Protein AF-A0A382CW50-F1 (afdb_monomer_lite)

Foldseek 3Di:
DDDDFDPPQKDKDKDKDKDKDKDWLVVLVVVWDKDKAFADDPVPDDPVPFDKDAGADADPVCVVVVHDQQVGHPVGIGGRHVVNVVCCVQAPVQLQDDDPPDDDGRLVSHLWQPSADAAPVRDGLDDADRMKMKTAADCVFQVQWWQAFWKWKWFQQDPPDIWIWTGPSGFFIWTPVQVVLQVNSDCDDPDPPDRRIHGQWTDNTRRRMTMGHPPDPVRPCRQPDHDPRMMMIMTMHMDMDIDIGGDDDDDPPRPPAALQLLFAPPSHSDDDDDPDPVVVVDDDDDDPPPDDPPVPPDDDDDPDPDDDDDTHPDTDPVCPDPPHDDDDAKDFDADPVRHTPDMDGDPPD

Secondary structure (DSSP, 8-state):
------TT-EEEEEEEEEEEEEEEGGGGGGS-EEEEEE----TT--TTTS-EEEES-B-HHHHHTT--GGGSBSSEEEEHHHHHHHHIIIIIHHHHSBPTTSSSB-GGG---SSSS-B-TTS-BS----SEEEEEE--HHHHBT-BPTT--EEEEEEETTEEEEEEE-SSSEEEEGGGHHHHHTT-S--SSTT-------EEEETTTTEEEEE-SSTTTTTTTT--GGG-EEEEEEEEEEEEEEEE---PPTTS------GGGSTT-----PPPS--GGGSS-S------SSSSTT---------SS--PPPS---HHHHSTT------EEEEE-TT--EEEEEE-S--

Structure (mmCIF, N/CA/C/O backbone):
data_AF-A0A382CW50-F1
#
_entry.id   AF-A0A382CW50-F1
#
loop_
_atom_site.group_PDB
_atom_site.id
_atom_site.type_symbol
_atom_site.label_atom_id
_atom_site.label_alt_id
_atom_site.label_comp_id
_atom_site.label_asym_id
_atom_site.label_entity_id
_atom_site.label_seq_id
_atom_site.pdbx_PDB_ins_code
_atom_site.Cartn_x
_atom_site.Cartn_y
_atom_site.Cartn_z
_atom_site.occupancy
_atom_site.B_iso_or_equiv
_atom_site.auth_seq_id
_atom_site.auth_comp_id
_atom_site.auth_asym_id
_atom_site.auth_atom_id
_atom_site.pdbx_PDB_model_num
ATOM 1 N N . MET A 1 1 ? -19.022 5.365 42.918 1.00 66.31 1 MET A N 1
ATOM 2 C CA . MET A 1 1 ? -18.630 3.982 43.322 1.00 66.31 1 MET A CA 1
ATOM 3 C C . MET A 1 1 ? -17.913 3.276 42.162 1.00 66.31 1 MET A C 1
ATOM 5 O O . MET A 1 1 ? -18.233 3.598 41.025 1.00 66.31 1 MET A O 1
ATOM 9 N N . PHE A 1 2 ? -16.968 2.357 42.409 1.00 72.81 2 PHE A N 1
ATOM 10 C CA . PHE A 1 2 ? -16.240 1.616 41.356 1.00 72.81 2 PHE A CA 1
ATOM 11 C C . PHE A 1 2 ? -16.599 0.124 41.373 1.00 72.81 2 PHE A C 1
ATOM 13 O O . PHE A 1 2 ? -16.907 -0.419 42.433 1.00 72.81 2 PHE A O 1
ATOM 20 N N . LYS A 1 3 ? -16.546 -0.528 40.205 1.00 77.25 3 LYS A N 1
ATOM 21 C CA . LYS A 1 3 ? -16.668 -1.983 40.049 1.00 77.25 3 LYS A CA 1
ATOM 22 C C . LYS A 1 3 ? -15.411 -2.517 39.366 1.00 77.25 3 LYS A C 1
ATOM 24 O O . LYS A 1 3 ? -15.113 -2.027 38.275 1.00 77.25 3 LYS A O 1
ATOM 29 N N . PRO A 1 4 ? -14.703 -3.512 39.922 1.00 79.38 4 PRO A N 1
ATOM 30 C CA . PRO A 1 4 ? -13.726 -4.243 39.133 1.00 79.38 4 PRO A CA 1
ATOM 31 C C . PRO A 1 4 ? -14.444 -5.052 38.044 1.00 79.38 4 PRO A C 1
ATOM 33 O O . PRO A 1 4 ? -15.499 -5.649 38.272 1.00 79.38 4 PRO A O 1
ATOM 36 N N . ILE A 1 5 ? -13.871 -5.074 36.844 1.00 80.12 5 ILE A N 1
ATOM 37 C CA . ILE A 1 5 ? -14.346 -5.943 35.767 1.00 80.12 5 ILE A CA 1
ATOM 38 C C . ILE A 1 5 ? -13.770 -7.333 36.036 1.00 80.12 5 ILE A C 1
ATOM 40 O O . ILE A 1 5 ? -12.554 -7.518 36.021 1.00 80.12 5 ILE A O 1
ATOM 44 N N . GLY A 1 6 ? -14.641 -8.302 36.324 1.00 75.94 6 GLY A N 1
ATOM 45 C CA . GLY A 1 6 ? -14.214 -9.673 36.614 1.00 75.94 6 GLY A CA 1
ATOM 46 C C . GLY A 1 6 ? -13.466 -10.318 35.441 1.00 75.94 6 GLY A C 1
ATOM 47 O O . GLY A 1 6 ? -13.696 -9.981 34.277 1.00 75.94 6 GLY A O 1
ATOM 48 N N . SER A 1 7 ? -12.587 -11.277 35.745 1.00 72.56 7 SER A N 1
ATOM 49 C CA . SER A 1 7 ? -11.860 -12.042 34.724 1.00 72.56 7 SER A CA 1
ATOM 50 C C . SER A 1 7 ? -12.835 -12.705 33.742 1.00 72.56 7 SER A C 1
ATOM 52 O O . SER A 1 7 ? -13.797 -13.348 34.159 1.00 72.56 7 SER A O 1
ATOM 54 N N . GLY A 1 8 ? -12.608 -12.522 32.439 1.00 77.25 8 GLY A N 1
ATOM 55 C CA . GLY A 1 8 ? -13.477 -13.045 31.377 1.00 77.25 8 GLY A CA 1
ATOM 56 C C . GLY A 1 8 ? -14.655 -12.146 30.981 1.00 77.25 8 GLY A C 1
ATOM 57 O O . GLY A 1 8 ? -15.347 -12.471 30.025 1.00 77.25 8 GLY A O 1
ATOM 58 N N . ASN A 1 9 ? -14.858 -11.005 31.647 1.00 82.50 9 ASN A N 1
ATOM 59 C CA . ASN A 1 9 ? -15.893 -10.027 31.282 1.00 82.50 9 ASN A CA 1
ATOM 60 C C . ASN A 1 9 ? -15.374 -8.886 30.391 1.00 82.50 9 ASN A C 1
ATOM 62 O O . ASN A 1 9 ? -16.056 -7.880 30.204 1.00 82.50 9 ASN A O 1
ATOM 66 N N . ALA A 1 10 ? -14.156 -9.018 29.876 1.00 83.19 10 ALA A N 1
ATOM 67 C CA . ALA A 1 10 ? -13.587 -8.120 28.887 1.00 83.19 10 ALA A CA 1
ATOM 68 C C . ALA A 1 10 ? -13.256 -8.935 27.638 1.00 83.19 10 ALA A C 1
ATOM 70 O O . ALA A 1 10 ? -12.457 -9.873 27.704 1.00 83.19 10 ALA A O 1
ATOM 71 N N . THR A 1 11 ? -13.849 -8.560 26.511 1.00 86.56 11 THR A N 1
ATOM 72 C CA . THR A 1 11 ? -13.602 -9.194 25.218 1.00 86.56 11 THR A CA 1
ATOM 73 C C . THR A 1 11 ? -13.006 -8.162 24.277 1.00 86.56 11 THR A C 1
ATOM 75 O O . THR A 1 11 ? -13.515 -7.050 24.146 1.00 86.56 11 THR A O 1
ATOM 78 N N . ILE A 1 12 ? -11.906 -8.529 23.619 1.00 88.44 12 ILE A N 1
ATOM 79 C CA . ILE A 1 12 ? -11.291 -7.713 22.573 1.00 88.44 12 ILE A CA 1
ATOM 80 C C . ILE A 1 12 ? -11.441 -8.472 21.264 1.00 88.44 12 ILE A C 1
ATOM 82 O O . ILE A 1 12 ? -10.752 -9.469 21.042 1.00 88.44 12 ILE A O 1
ATOM 86 N N . THR A 1 13 ? -12.320 -7.985 20.396 1.00 91.12 13 THR A N 1
ATOM 87 C CA . THR A 1 13 ? -12.600 -8.621 19.108 1.00 91.12 13 THR A CA 1
ATOM 88 C C . THR A 1 13 ? -12.004 -7.772 17.987 1.00 91.12 13 THR A C 1
ATOM 90 O O . THR A 1 13 ? -12.491 -6.670 17.719 1.00 91.12 13 THR A O 1
ATOM 93 N N . PRO A 1 14 ? -10.923 -8.225 17.325 1.00 93.38 14 PRO A N 1
ATOM 94 C CA . PRO A 1 14 ? -10.427 -7.557 16.135 1.00 93.38 14 PRO A CA 1
ATOM 95 C C . PRO A 1 14 ? -11.297 -7.915 14.926 1.00 93.38 14 PRO A C 1
ATOM 97 O O . PRO A 1 14 ? -11.604 -9.083 14.696 1.00 93.38 14 PRO A O 1
ATOM 100 N N . PHE A 1 15 ? -11.621 -6.923 14.103 1.00 92.94 15 PHE A N 1
ATOM 101 C CA . PHE A 1 15 ? -12.208 -7.140 12.785 1.00 92.94 15 PHE A CA 1
ATOM 102 C C . PHE A 1 15 ? -11.502 -6.275 11.740 1.00 92.94 15 PHE A C 1
ATOM 104 O O . PHE A 1 15 ? -11.101 -5.137 12.003 1.00 92.94 15 PHE A O 1
ATOM 111 N N . LYS A 1 16 ? -11.308 -6.833 10.542 1.00 92.88 16 LYS A N 1
ATOM 112 C CA . LYS A 1 16 ? -10.743 -6.095 9.409 1.00 92.88 16 LYS A CA 1
ATOM 113 C C . LYS A 1 16 ? -11.863 -5.348 8.692 1.00 92.88 16 LYS A C 1
ATOM 115 O O . LYS A 1 16 ? -12.874 -5.944 8.329 1.00 92.88 16 LYS A O 1
ATOM 120 N N . VAL A 1 17 ? -11.656 -4.057 8.467 1.00 94.38 17 VAL A N 1
ATOM 121 C CA . VAL A 1 17 ? -12.483 -3.243 7.575 1.00 94.38 17 VAL A CA 1
ATOM 122 C C . VAL A 1 17 ? -11.738 -2.966 6.281 1.00 94.38 17 VAL A C 1
ATOM 124 O O . VAL A 1 17 ? -10.505 -2.899 6.253 1.00 94.38 17 VAL A O 1
ATOM 127 N N . PHE A 1 18 ? -12.512 -2.780 5.218 1.00 95.38 18 PHE A N 1
ATOM 128 C CA . PHE A 1 18 ? -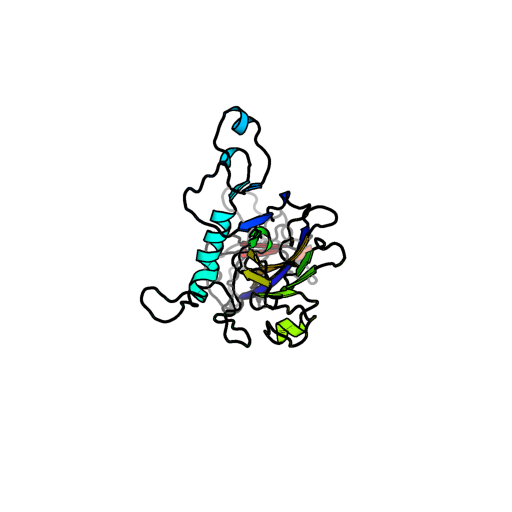12.006 -2.512 3.882 1.00 95.38 18 PHE A CA 1
ATOM 129 C C . PHE A 1 18 ? -12.569 -1.190 3.390 1.00 95.38 18 PHE A C 1
ATOM 131 O O . PHE A 1 18 ? -13.769 -0.940 3.515 1.00 95.38 18 PHE A O 1
ATOM 138 N N . LYS A 1 19 ? -11.703 -0.345 2.837 1.00 95.06 19 LYS A N 1
ATOM 139 C CA . LYS A 1 19 ? -12.119 0.898 2.191 1.00 95.06 19 LYS A CA 1
ATOM 140 C C . LYS A 1 19 ? -11.631 0.904 0.757 1.00 95.06 19 LYS A C 1
ATOM 142 O O . LYS A 1 19 ? -10.438 0.739 0.522 1.00 95.06 19 LYS A O 1
ATOM 147 N N . GLN A 1 20 ? -12.563 1.102 -0.161 1.00 95.88 20 GLN A N 1
ATOM 148 C CA . GLN A 1 20 ? -12.283 1.229 -1.580 1.00 95.88 20 GLN A CA 1
ATOM 149 C C . GLN A 1 20 ? -11.772 2.629 -1.906 1.00 95.88 20 GLN A C 1
ATOM 151 O O . GLN A 1 20 ? -12.262 3.623 -1.358 1.00 95.88 20 GLN A O 1
ATOM 156 N N . TYR A 1 21 ? -10.775 2.674 -2.778 1.00 94.31 21 TYR A N 1
ATOM 157 C CA . TYR A 1 21 ? -10.218 3.881 -3.356 1.00 94.31 21 TYR A CA 1
ATOM 158 C C . TYR A 1 21 ? -10.156 3.730 -4.866 1.00 94.31 21 TYR A C 1
ATOM 160 O O . TYR A 1 21 ? -9.922 2.635 -5.374 1.00 94.31 21 TYR A O 1
ATOM 168 N N . GLU A 1 22 ? -10.330 4.856 -5.536 1.00 93.38 22 GLU A N 1
ATOM 169 C CA . GLU A 1 22 ? -10.282 5.001 -6.981 1.00 93.38 22 GLU A CA 1
ATOM 170 C C . GLU A 1 22 ? -9.382 6.203 -7.277 1.00 93.38 22 GLU A C 1
ATOM 172 O O . GLU A 1 22 ? -9.467 7.225 -6.584 1.00 93.38 22 GLU A O 1
ATOM 177 N N . PHE A 1 23 ? -8.470 6.050 -8.233 1.00 90.94 23 PHE A N 1
ATOM 178 C CA . PHE A 1 23 ? -7.553 7.100 -8.666 1.00 90.94 23 PHE A CA 1
ATOM 179 C C . PHE A 1 23 ? -7.469 7.135 -10.178 1.00 90.94 23 PHE A C 1
ATOM 181 O O . PHE A 1 23 ? -7.305 6.098 -10.813 1.00 90.94 23 PHE A O 1
ATOM 188 N N . THR A 1 24 ? -7.473 8.340 -10.724 1.00 88.75 24 THR A N 1
ATOM 189 C CA . THR A 1 24 ? -7.283 8.590 -12.151 1.00 88.75 24 THR A CA 1
ATOM 190 C C . THR A 1 24 ? -5.958 9.303 -12.415 1.00 88.75 24 THR A C 1
ATOM 192 O O . THR A 1 24 ? -5.261 9.741 -11.491 1.00 88.75 24 THR A O 1
ATOM 195 N N . ASP A 1 25 ? -5.598 9.472 -13.685 1.00 78.56 25 ASP A N 1
ATOM 196 C CA . ASP A 1 25 ? -4.451 10.285 -14.098 1.00 78.56 25 ASP A CA 1
ATOM 197 C C . ASP A 1 25 ? -4.553 11.753 -13.634 1.00 78.56 25 ASP A C 1
ATOM 199 O O . ASP A 1 25 ? -3.531 12.386 -13.354 1.00 78.56 25 ASP A O 1
ATOM 203 N N . ALA A 1 26 ? -5.774 12.267 -13.445 1.00 75.56 26 ALA A N 1
ATOM 204 C CA . ALA A 1 26 ? -6.027 13.614 -12.937 1.00 75.56 26 ALA A CA 1
ATOM 205 C C . ALA A 1 26 ? -5.699 13.786 -11.438 1.00 75.56 26 ALA A C 1
ATOM 207 O O . ALA A 1 26 ? -5.513 14.910 -10.963 1.00 75.56 26 ALA A O 1
ATOM 208 N N . ASP A 1 27 ? -5.573 12.693 -10.678 1.00 72.00 27 ASP A N 1
ATOM 209 C CA . ASP A 1 27 ? -5.393 12.712 -9.222 1.00 72.00 27 ASP A CA 1
ATOM 210 C C . ASP A 1 27 ? -3.926 12.838 -8.779 1.00 72.00 27 ASP A C 1
ATOM 212 O O . ASP A 1 27 ? -3.556 12.446 -7.667 1.00 72.00 27 ASP A O 1
ATOM 216 N N . SER A 1 28 ? -3.062 13.443 -9.599 1.00 62.31 28 SER A N 1
ATOM 217 C CA . SER A 1 28 ? -1.619 13.563 -9.334 1.00 62.31 28 SER A CA 1
ATOM 218 C C . SER A 1 28 ? -1.273 14.274 -8.008 1.00 62.31 28 SER A C 1
ATOM 220 O O . SER A 1 28 ? -0.174 14.109 -7.475 1.00 62.31 28 SER A O 1
ATOM 222 N N . GLY A 1 29 ? -2.202 15.058 -7.441 1.00 65.62 29 GLY A N 1
ATOM 223 C CA . GLY A 1 29 ? -2.082 15.695 -6.118 1.00 65.62 29 GLY A CA 1
ATOM 224 C C . GLY A 1 29 ? -2.326 14.758 -4.923 1.00 65.62 29 GLY A C 1
ATOM 225 O O . GLY A 1 29 ? -1.963 15.083 -3.791 1.00 65.62 29 GLY A O 1
ATOM 226 N N . SER A 1 30 ? -2.893 13.573 -5.154 1.00 74.69 30 SER A N 1
ATOM 227 C CA . SER A 1 30 ? -3.213 12.587 -4.116 1.00 74.69 30 SER A CA 1
ATOM 228 C C . SER A 1 30 ? -1.977 11.878 -3.558 1.00 74.69 30 SER A C 1
ATOM 230 O O . SER A 1 30 ? -2.046 11.261 -2.489 1.00 74.69 30 SER A O 1
ATOM 232 N N . GLY A 1 31 ? -0.827 12.000 -4.229 1.00 80.19 31 GLY A N 1
ATOM 233 C CA . GLY A 1 31 ? 0.419 11.305 -3.893 1.00 80.19 31 GLY A CA 1
ATOM 234 C C . GLY A 1 31 ? 0.505 9.887 -4.468 1.00 80.19 31 GLY A C 1
ATOM 235 O O . GLY A 1 31 ? 1.516 9.217 -4.261 1.00 80.19 31 GLY A O 1
ATOM 236 N N . VAL A 1 32 ? -0.531 9.447 -5.188 1.00 87.31 32 VAL A N 1
ATOM 237 C CA . VAL A 1 32 ? -0.454 8.313 -6.111 1.00 87.31 32 VAL A CA 1
ATOM 238 C C . VAL A 1 32 ? 0.180 8.835 -7.391 1.00 87.31 32 VAL A C 1
ATOM 240 O O . VAL A 1 32 ? -0.279 9.823 -7.959 1.00 87.31 32 VAL A O 1
ATOM 243 N N . PHE A 1 33 ? 1.288 8.233 -7.799 1.00 86.38 33 PHE A N 1
ATOM 244 C CA . PHE A 1 33 ? 1.980 8.623 -9.018 1.00 86.38 33 PHE A CA 1
ATOM 245 C C . PHE A 1 33 ? 2.693 7.432 -9.627 1.00 86.38 33 PHE A C 1
ATOM 247 O O . PHE A 1 33 ? 2.998 6.441 -8.960 1.00 86.38 33 PHE A O 1
ATOM 254 N N . ILE A 1 34 ? 2.997 7.583 -10.910 1.00 89.12 34 ILE A N 1
ATOM 255 C CA . ILE A 1 34 ? 3.610 6.540 -11.715 1.00 89.12 34 ILE A CA 1
ATOM 256 C C . ILE A 1 34 ? 5.038 6.932 -12.030 1.00 89.12 34 ILE A C 1
ATOM 258 O O . ILE A 1 34 ? 5.281 8.000 -12.603 1.00 89.12 34 ILE A O 1
ATOM 262 N N . LEU A 1 35 ? 5.963 6.047 -11.681 1.00 90.88 35 LEU A N 1
ATOM 263 C CA . LEU A 1 35 ? 7.360 6.124 -12.065 1.00 90.88 35 LEU A CA 1
ATOM 264 C C . LEU A 1 35 ? 7.649 5.189 -13.229 1.00 90.88 35 LEU A C 1
ATOM 266 O O . LEU A 1 35 ? 7.131 4.079 -13.329 1.00 90.88 35 LEU A O 1
ATOM 270 N N . GLU A 1 36 ? 8.533 5.651 -14.094 1.00 91.38 36 GLU A N 1
ATOM 271 C CA . GLU A 1 36 ? 8.989 4.907 -15.250 1.00 91.38 36 GLU A CA 1
ATOM 272 C C . GLU A 1 36 ? 10.359 4.306 -14.965 1.00 91.38 36 GLU A C 1
ATOM 274 O O . GLU A 1 36 ? 11.239 4.984 -14.441 1.00 91.38 36 GLU A O 1
ATOM 279 N N . GLY A 1 37 ? 10.547 3.038 -15.320 1.00 91.56 37 GLY A N 1
ATOM 280 C CA . GLY A 1 37 ? 11.838 2.369 -15.286 1.00 91.56 37 GLY A CA 1
ATOM 281 C C . GLY A 1 37 ? 12.207 1.857 -16.670 1.00 91.56 37 GLY A C 1
ATOM 282 O O . GLY A 1 37 ? 11.376 1.272 -17.361 1.00 91.56 37 GLY A O 1
ATOM 283 N N . THR A 1 38 ? 13.457 2.051 -17.079 1.00 91.19 38 THR A N 1
ATOM 284 C CA . THR A 1 38 ? 13.986 1.494 -18.331 1.00 91.19 38 THR A CA 1
ATOM 285 C C . THR A 1 38 ? 15.354 0.885 -18.064 1.00 91.19 38 THR A C 1
ATOM 287 O O . THR A 1 38 ? 16.195 1.502 -17.405 1.00 91.19 38 THR A O 1
ATOM 290 N N . SER A 1 39 ? 15.562 -0.339 -18.545 1.00 90.94 39 SER A N 1
ATOM 291 C CA . SER A 1 39 ? 16.834 -1.042 -18.453 1.00 90.94 39 SER A CA 1
ATOM 292 C C . SER A 1 39 ? 17.884 -0.350 -19.326 1.00 90.94 39 SER A C 1
ATOM 294 O O . SER A 1 39 ? 17.582 0.275 -20.342 1.00 90.94 39 SER A O 1
ATOM 296 N N . GLY A 1 40 ? 19.146 -0.419 -18.913 1.00 87.62 40 GLY A N 1
ATOM 297 C CA . GLY A 1 40 ? 20.229 0.241 -19.628 1.00 87.62 40 GLY A CA 1
ATOM 298 C C . GLY A 1 40 ? 21.577 0.070 -18.942 1.00 87.62 40 GLY A C 1
ATOM 299 O O . GLY A 1 40 ? 21.683 -0.535 -17.874 1.00 87.62 40 GLY A O 1
ATOM 300 N N . SER A 1 41 ? 22.620 0.603 -19.576 1.00 85.44 41 SER A N 1
ATOM 301 C CA . SER A 1 41 ? 23.983 0.581 -19.041 1.00 85.44 41 SER A CA 1
ATOM 302 C C . SER A 1 41 ? 24.217 1.724 -18.053 1.00 85.44 41 SER A C 1
ATOM 304 O O . SER A 1 41 ? 23.772 2.848 -18.274 1.00 85.44 41 SER A O 1
ATOM 306 N N . TYR A 1 42 ? 24.987 1.449 -16.999 1.00 83.19 42 TYR A N 1
ATOM 307 C CA . TYR A 1 42 ? 25.488 2.465 -16.065 1.00 83.19 42 TYR A CA 1
ATOM 308 C C . TYR A 1 42 ? 26.724 3.210 -16.576 1.00 83.19 42 TYR A C 1
ATOM 310 O O . TYR A 1 42 ? 27.159 4.186 -15.963 1.00 83.19 42 TYR A O 1
ATOM 318 N N . PHE A 1 43 ? 27.337 2.728 -17.658 1.00 85.75 43 PHE A N 1
ATOM 319 C CA . PHE A 1 43 ? 28.572 3.300 -18.170 1.00 85.75 43 PHE A CA 1
ATOM 320 C C . PHE A 1 43 ? 28.346 4.751 -18.615 1.00 85.75 43 PHE A C 1
ATOM 322 O O . PHE A 1 43 ? 27.507 5.009 -19.475 1.00 85.75 43 PHE A O 1
ATOM 329 N N . ASN A 1 44 ? 29.097 5.688 -18.027 1.00 85.12 44 ASN A N 1
ATOM 330 C CA . ASN A 1 44 ? 28.955 7.134 -18.237 1.00 85.12 44 ASN A CA 1
ATOM 331 C C . ASN A 1 44 ? 27.535 7.676 -17.985 1.00 85.12 44 ASN A C 1
ATOM 333 O O . ASN A 1 44 ? 27.084 8.590 -18.677 1.00 85.12 44 ASN A O 1
ATOM 337 N N . TYR A 1 45 ? 26.824 7.130 -16.992 1.00 87.06 45 TYR A N 1
ATOM 338 C CA . TYR A 1 45 ? 25.517 7.653 -16.603 1.00 87.06 45 TYR A CA 1
ATOM 339 C C . TYR A 1 45 ? 25.600 9.139 -16.214 1.00 87.06 45 TYR A C 1
ATOM 341 O O . TYR A 1 45 ? 26.382 9.522 -15.344 1.00 87.06 45 TYR A O 1
ATOM 349 N N . SER A 1 46 ? 24.768 9.967 -16.850 1.00 86.06 46 SER A N 1
ATOM 350 C CA . SER A 1 46 ? 24.699 11.410 -16.619 1.00 86.06 46 SER A CA 1
ATOM 351 C C . SER A 1 46 ? 23.256 11.848 -16.405 1.00 86.06 46 SER A C 1
ATOM 353 O O . SER A 1 46 ? 22.389 11.616 -17.247 1.00 86.06 46 SER A O 1
ATOM 355 N N . THR A 1 47 ? 22.999 12.537 -15.296 1.00 85.81 47 THR A N 1
ATOM 356 C CA . THR A 1 47 ? 21.676 13.088 -14.959 1.00 85.81 47 THR A CA 1
ATOM 357 C C . THR A 1 47 ? 21.243 14.223 -15.890 1.00 85.81 47 THR A C 1
ATOM 359 O O . THR A 1 47 ? 20.057 14.532 -15.961 1.00 85.81 47 THR A O 1
ATOM 362 N N . ALA A 1 48 ? 22.172 14.821 -16.644 1.00 82.38 48 ALA A N 1
ATOM 363 C CA . ALA A 1 48 ? 21.871 15.900 -17.584 1.00 82.38 48 ALA A CA 1
ATOM 364 C C . ALA A 1 48 ? 21.132 15.422 -18.848 1.00 82.38 48 ALA A C 1
ATOM 366 O O . ALA A 1 48 ? 20.370 16.189 -19.430 1.00 82.38 48 ALA A O 1
ATOM 367 N N . SER A 1 49 ? 21.351 14.173 -19.275 1.00 84.25 49 SER A N 1
ATOM 368 C CA . SER A 1 49 ? 20.745 13.588 -20.483 1.00 84.25 49 SER A CA 1
ATOM 369 C C . SER A 1 49 ? 19.847 12.381 -20.201 1.00 84.25 49 SER A C 1
ATOM 371 O O . SER A 1 49 ? 19.194 11.876 -21.114 1.00 84.25 49 SER A O 1
ATOM 373 N N . ALA A 1 50 ? 19.807 11.902 -18.957 1.00 87.06 50 ALA A N 1
ATOM 374 C CA . ALA A 1 50 ? 18.998 10.755 -18.577 1.00 87.06 50 ALA A CA 1
ATOM 375 C C . ALA A 1 50 ? 17.493 11.064 -18.611 1.00 87.06 50 ALA A C 1
ATOM 377 O O . ALA A 1 50 ? 17.032 12.117 -18.158 1.00 87.06 50 ALA A O 1
ATOM 378 N N . GLN A 1 51 ? 16.714 10.090 -19.089 1.00 89.12 51 GLN A N 1
ATOM 379 C CA . GLN A 1 51 ? 15.257 10.130 -19.000 1.00 89.12 51 GLN A CA 1
ATOM 380 C C . GLN A 1 51 ? 14.827 10.193 -17.532 1.00 89.12 51 GLN A C 1
ATOM 382 O O . GLN A 1 51 ? 15.315 9.433 -16.689 1.00 89.12 51 GLN A O 1
ATOM 387 N N . SER A 1 52 ? 13.941 11.140 -17.233 1.00 89.31 52 SER A N 1
ATOM 388 C CA . SER A 1 52 ? 13.447 11.384 -15.884 1.00 89.31 52 SER A CA 1
ATOM 389 C C . SER A 1 52 ? 12.024 11.916 -15.889 1.00 89.31 52 SER A C 1
ATOM 391 O O . SER A 1 52 ? 11.592 12.547 -16.852 1.00 89.31 52 SER A O 1
ATOM 393 N N . LYS A 1 53 ? 11.334 11.697 -14.772 1.00 87.94 53 LYS A N 1
ATOM 394 C CA . LYS A 1 53 ? 10.029 12.269 -14.458 1.00 87.94 53 LYS A CA 1
ATOM 395 C C . LYS A 1 53 ? 10.153 13.122 -13.200 1.00 87.94 53 LYS A C 1
ATOM 397 O O . LYS A 1 53 ? 10.644 12.656 -12.172 1.00 87.94 53 LYS A O 1
ATOM 402 N N . SER A 1 54 ? 9.738 14.378 -13.296 1.00 88.00 54 SER A N 1
ATOM 403 C CA . SER A 1 54 ? 9.714 15.316 -12.173 1.00 88.00 54 SER A CA 1
ATOM 404 C C . SER A 1 54 ? 8.292 15.432 -11.634 1.00 88.00 54 SER A C 1
ATOM 406 O O . SER A 1 54 ? 7.351 15.516 -12.418 1.00 88.00 54 SER A O 1
ATOM 408 N N . LEU A 1 55 ? 8.134 15.405 -10.310 1.00 85.19 55 LEU A N 1
ATOM 409 C CA . LEU A 1 55 ? 6.831 15.323 -9.648 1.00 85.19 55 LEU A CA 1
ATOM 410 C C . LEU A 1 55 ? 6.649 16.422 -8.597 1.00 85.19 55 LEU A C 1
ATOM 412 O O . LEU A 1 55 ? 7.559 16.728 -7.825 1.00 85.19 55 LEU A O 1
ATOM 416 N N . GLY A 1 56 ? 5.430 16.956 -8.520 1.00 81.75 56 GLY A N 1
ATOM 417 C CA . GLY A 1 56 ? 5.018 17.971 -7.549 1.00 81.75 56 GLY A CA 1
ATOM 418 C C . GLY A 1 56 ? 5.107 19.406 -8.074 1.00 81.75 56 GLY A C 1
ATOM 419 O O . GLY A 1 56 ? 5.470 19.655 -9.221 1.00 81.75 56 GLY A O 1
ATOM 420 N N . THR A 1 57 ? 4.768 20.371 -7.217 1.00 85.31 57 THR A N 1
ATOM 421 C CA . THR A 1 57 ? 4.797 21.801 -7.552 1.00 85.31 57 THR A CA 1
ATOM 422 C C . THR A 1 57 ? 6.207 22.268 -7.889 1.00 85.31 57 THR A C 1
ATOM 424 O O . THR A 1 57 ? 7.152 21.988 -7.143 1.00 85.31 57 THR A O 1
ATOM 427 N N . PHE A 1 58 ? 6.322 22.998 -8.996 1.00 86.94 58 PHE A N 1
ATOM 428 C CA . PHE A 1 58 ? 7.567 23.589 -9.459 1.00 86.94 58 PHE A CA 1
ATOM 429 C C . PHE A 1 58 ? 7.952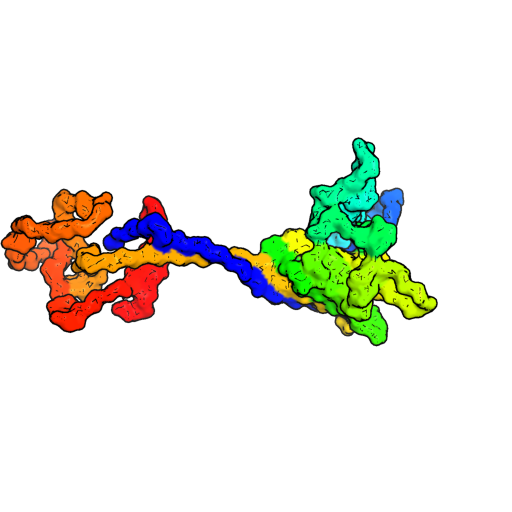 24.818 -8.619 1.00 86.94 58 PHE A C 1
ATOM 431 O O . PHE A 1 58 ? 7.134 25.704 -8.378 1.00 86.94 58 PHE A O 1
ATOM 438 N N . ASN A 1 59 ? 9.209 24.876 -8.183 1.00 87.19 59 ASN A N 1
ATOM 439 C CA . ASN A 1 59 ? 9.788 25.975 -7.422 1.00 87.19 59 ASN A CA 1
ATOM 440 C C . ASN A 1 59 ? 10.661 26.846 -8.336 1.00 87.19 59 ASN A C 1
ATOM 442 O O . ASN A 1 59 ? 11.838 26.559 -8.577 1.00 87.19 59 ASN A O 1
ATOM 446 N N . GLU A 1 60 ? 10.074 27.940 -8.822 1.00 88.25 60 GLU A N 1
ATOM 447 C CA . GLU A 1 60 ? 10.733 28.896 -9.718 1.00 88.25 60 GLU A CA 1
ATOM 448 C C . GLU A 1 60 ? 11.988 29.529 -9.098 1.00 88.25 60 GLU A C 1
ATOM 450 O O . GLU A 1 60 ? 12.976 29.768 -9.798 1.00 88.25 60 GLU A O 1
ATOM 455 N N . LEU A 1 61 ? 11.983 29.752 -7.778 1.00 88.56 61 LEU A N 1
ATOM 456 C CA . LEU A 1 61 ? 13.097 30.355 -7.050 1.00 88.56 61 LEU A CA 1
ATOM 457 C C . LEU A 1 61 ? 14.308 29.413 -6.988 1.00 88.56 61 LEU A C 1
ATOM 459 O O . LEU A 1 61 ? 15.438 29.844 -7.206 1.00 88.56 61 LEU A O 1
ATOM 463 N N . SER A 1 62 ? 14.092 28.118 -6.738 1.00 84.00 62 SER A N 1
ATOM 464 C CA . SER A 1 62 ? 15.183 27.131 -6.728 1.00 84.00 62 SER A CA 1
ATOM 465 C C . SER A 1 62 ? 15.902 27.068 -8.077 1.00 84.00 62 SER A C 1
ATOM 467 O O . SER A 1 62 ? 17.133 27.020 -8.124 1.00 84.00 62 SER A O 1
ATOM 469 N N . ARG A 1 63 ? 15.145 27.123 -9.182 1.00 83.38 63 ARG A N 1
ATOM 470 C CA . ARG A 1 63 ? 15.720 27.142 -10.533 1.00 83.38 63 ARG A CA 1
ATOM 471 C C . ARG A 1 63 ? 16.460 28.445 -10.820 1.00 83.38 63 ARG A C 1
ATOM 473 O O . ARG A 1 63 ? 17.554 28.394 -11.377 1.00 83.38 63 ARG A O 1
ATOM 480 N N . SER A 1 64 ? 15.894 29.596 -10.455 1.00 87.44 64 SER A N 1
ATOM 481 C CA . SER A 1 64 ? 16.525 30.897 -10.724 1.00 87.44 64 SER A CA 1
ATOM 482 C C . SER A 1 64 ? 17.830 31.089 -9.947 1.00 87.44 64 SER A C 1
ATOM 484 O O . SER A 1 64 ? 18.761 31.709 -10.455 1.00 87.44 64 SER A O 1
ATOM 486 N N . LEU A 1 65 ? 17.939 30.483 -8.762 1.00 89.31 65 LEU A N 1
ATOM 487 C CA . LEU A 1 65 ? 19.151 30.472 -7.941 1.00 89.31 65 LEU A CA 1
ATOM 488 C C . LEU A 1 65 ? 20.176 29.396 -8.348 1.00 89.31 65 LEU A C 1
ATOM 490 O O . LEU A 1 65 ? 21.184 29.237 -7.659 1.00 89.31 65 LEU A O 1
ATOM 494 N N . GLY A 1 66 ? 19.929 28.642 -9.426 1.00 84.88 66 GLY A N 1
ATOM 495 C CA . GLY A 1 66 ? 20.846 27.609 -9.918 1.00 84.88 66 GLY A CA 1
ATOM 496 C C . GLY A 1 66 ? 21.053 26.446 -8.944 1.00 84.88 66 GLY A C 1
ATOM 497 O O . GLY A 1 66 ? 22.119 25.835 -8.946 1.00 84.88 66 GLY A O 1
ATOM 498 N N . LYS A 1 67 ? 20.071 26.161 -8.079 1.00 84.81 67 LYS A N 1
ATOM 499 C CA . LYS A 1 67 ? 20.113 25.005 -7.172 1.00 84.81 67 LYS A CA 1
ATOM 500 C C . LYS A 1 67 ? 19.936 23.702 -7.950 1.00 84.81 67 LYS A C 1
ATOM 502 O O . LYS A 1 67 ? 19.429 23.714 -9.071 1.00 84.81 67 LYS A O 1
ATOM 507 N N . ASP A 1 68 ? 20.317 22.583 -7.343 1.00 81.69 68 ASP A N 1
ATOM 508 C CA . ASP A 1 68 ? 20.205 21.262 -7.964 1.00 81.69 68 ASP A CA 1
ATOM 509 C C . ASP A 1 68 ? 18.756 20.923 -8.343 1.00 81.69 68 ASP A C 1
ATOM 511 O O . ASP A 1 68 ? 17.810 21.322 -7.654 1.00 81.69 68 ASP A O 1
ATOM 515 N N . LYS A 1 69 ? 18.582 20.151 -9.426 1.00 77.31 69 LYS A N 1
ATOM 516 C CA . LYS A 1 69 ? 17.270 19.781 -9.998 1.00 77.31 69 LYS A CA 1
ATOM 517 C C . LYS A 1 69 ? 16.342 19.096 -8.985 1.00 77.31 69 LYS A C 1
ATOM 519 O O . LYS A 1 69 ? 15.123 19.212 -9.088 1.00 77.31 69 LYS A O 1
ATOM 524 N N . ASP A 1 70 ? 16.909 18.448 -7.974 1.00 73.19 70 ASP A N 1
ATOM 525 C CA . ASP A 1 70 ? 16.165 17.782 -6.902 1.00 73.19 70 ASP A CA 1
ATOM 526 C C . ASP A 1 70 ? 15.396 18.773 -6.011 1.00 73.19 70 ASP A C 1
ATOM 528 O O . ASP A 1 70 ? 14.416 18.404 -5.376 1.00 73.19 70 ASP A O 1
ATOM 532 N N . THR A 1 71 ? 15.788 20.052 -6.010 1.00 80.88 71 THR A N 1
ATOM 533 C CA . THR A 1 71 ? 15.129 21.129 -5.246 1.00 80.88 71 THR A CA 1
ATOM 534 C C . THR A 1 71 ? 14.079 21.900 -6.047 1.00 80.88 71 THR A C 1
ATOM 536 O O . THR A 1 71 ? 13.428 22.807 -5.517 1.00 80.88 71 THR A O 1
ATOM 539 N N . TRP A 1 72 ? 13.938 21.594 -7.340 1.00 84.62 72 TRP A N 1
ATOM 540 C CA . TRP A 1 72 ? 13.034 22.313 -8.240 1.00 84.62 72 TRP A CA 1
ATOM 541 C C . TRP A 1 72 ? 11.595 21.834 -8.126 1.00 84.62 72 TRP A C 1
ATOM 543 O O . TRP A 1 72 ? 10.688 22.560 -8.513 1.00 84.62 72 TRP A O 1
ATOM 553 N N . PHE A 1 73 ? 11.381 20.629 -7.613 1.00 85.75 73 PHE A N 1
ATOM 554 C CA . PHE A 1 73 ? 10.067 20.019 -7.515 1.00 85.75 73 PHE A CA 1
ATOM 555 C C . PHE A 1 73 ? 9.843 19.516 -6.094 1.00 85.75 73 PHE A C 1
ATOM 557 O O . PHE A 1 73 ? 10.739 18.927 -5.499 1.00 85.75 73 PHE A O 1
ATOM 564 N N . SER A 1 74 ? 8.650 19.753 -5.550 1.00 84.12 74 SER A N 1
ATOM 565 C CA . SER A 1 74 ? 8.333 19.423 -4.149 1.00 84.12 74 SER A CA 1
ATOM 566 C C . SER A 1 74 ? 8.413 17.932 -3.800 1.00 84.12 74 SER A C 1
ATOM 568 O O . SER A 1 74 ? 8.670 17.617 -2.641 1.00 84.12 74 SER A O 1
ATOM 570 N N . ILE A 1 75 ? 8.213 17.025 -4.765 1.00 82.31 75 ILE A N 1
ATOM 571 C CA . ILE A 1 75 ? 8.376 15.575 -4.554 1.00 82.31 75 ILE A CA 1
ATOM 572 C C . ILE A 1 75 ? 9.749 15.106 -5.054 1.00 82.31 75 ILE A C 1
ATOM 574 O O . ILE A 1 75 ? 10.389 14.277 -4.413 1.00 82.31 75 ILE A O 1
ATOM 578 N N . GLY A 1 76 ? 10.217 15.658 -6.176 1.00 86.62 76 GLY A N 1
ATOM 579 C CA . GLY A 1 76 ? 11.571 15.447 -6.688 1.00 86.62 76 GLY A CA 1
ATOM 580 C C . GLY A 1 76 ? 11.607 14.991 -8.145 1.00 86.62 76 GLY A C 1
ATOM 581 O O . GLY A 1 76 ? 10.591 14.970 -8.841 1.00 86.62 76 GLY A O 1
ATOM 582 N N . THR A 1 77 ? 12.806 14.646 -8.620 1.00 88.31 77 THR A N 1
ATOM 583 C CA . THR A 1 77 ? 13.037 14.120 -9.972 1.00 88.31 77 THR A CA 1
ATOM 584 C C . THR A 1 77 ? 13.529 12.681 -9.894 1.00 88.31 77 THR A C 1
ATOM 586 O O . THR A 1 77 ? 14.565 12.403 -9.298 1.00 88.31 77 THR A O 1
ATOM 589 N N . PHE A 1 78 ? 12.816 11.773 -10.552 1.00 90.50 78 PHE A N 1
ATOM 590 C CA . PHE A 1 78 ? 13.143 10.352 -10.597 1.00 90.50 78 PHE A CA 1
ATOM 591 C C . PHE A 1 78 ? 13.656 9.982 -11.979 1.00 90.50 78 PHE A C 1
ATOM 593 O O . PHE A 1 78 ? 13.065 10.361 -12.987 1.00 90.50 78 PHE A O 1
ATOM 600 N N . TYR A 1 79 ? 14.757 9.239 -12.031 1.00 92.25 79 TYR A N 1
ATOM 601 C CA .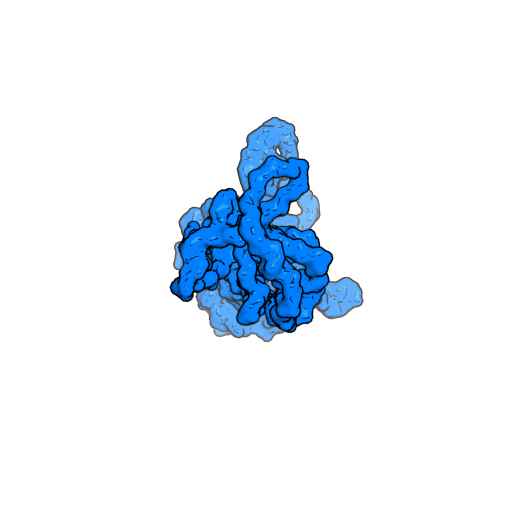 TYR A 1 79 ? 15.390 8.831 -13.281 1.00 92.25 79 TYR A CA 1
ATOM 602 C C . TYR A 1 79 ? 15.093 7.367 -13.595 1.00 92.25 79 TYR A C 1
ATOM 604 O O . TYR A 1 79 ? 15.162 6.511 -12.710 1.00 92.25 79 TYR A O 1
ATOM 612 N N . ASN A 1 80 ? 14.845 7.069 -14.870 1.00 93.00 80 ASN A N 1
ATOM 613 C CA . ASN A 1 80 ? 14.343 5.759 -15.280 1.00 93.00 80 ASN A CA 1
ATOM 614 C C . ASN A 1 80 ? 15.319 4.614 -14.969 1.00 93.00 80 ASN A C 1
ATOM 616 O O . ASN A 1 80 ? 14.904 3.543 -14.525 1.00 93.00 80 ASN A O 1
ATOM 620 N N . LEU A 1 81 ? 16.622 4.832 -15.171 1.00 93.06 81 LEU A N 1
ATOM 621 C CA . LEU A 1 81 ? 17.629 3.792 -14.958 1.00 93.06 81 LEU A CA 1
ATOM 622 C C . LEU A 1 81 ? 17.783 3.425 -13.461 1.00 93.06 81 LEU A C 1
ATOM 624 O O . LEU A 1 81 ? 17.716 2.236 -13.141 1.00 93.06 81 LEU A O 1
ATOM 628 N N . PRO A 1 82 ? 17.940 4.379 -12.518 1.00 92.31 82 PRO A N 1
ATOM 629 C CA . PRO A 1 82 ? 17.906 4.077 -11.085 1.00 92.31 82 PRO A CA 1
ATOM 630 C C . PRO A 1 82 ? 16.608 3.423 -10.603 1.00 92.31 82 PRO A C 1
ATOM 632 O O . PRO A 1 82 ? 16.680 2.493 -9.799 1.00 92.31 82 PRO A O 1
ATOM 635 N N . VAL A 1 83 ? 15.441 3.857 -11.100 1.00 92.94 83 VAL A N 1
ATOM 636 C CA . VAL A 1 83 ? 14.141 3.255 -10.743 1.00 92.94 83 VAL A CA 1
ATOM 637 C C . VAL A 1 83 ? 14.113 1.788 -11.161 1.00 92.94 83 VAL A C 1
ATOM 639 O O . VAL A 1 83 ? 13.875 0.917 -10.326 1.00 92.94 83 VAL A O 1
ATOM 642 N N . TYR A 1 84 ? 14.449 1.501 -12.423 1.00 93.50 84 TYR A N 1
ATOM 643 C CA . TYR A 1 84 ? 14.487 0.136 -12.947 1.00 93.50 84 TYR A CA 1
ATOM 644 C C . TYR A 1 84 ? 15.374 -0.780 -12.103 1.00 93.50 84 TYR A C 1
ATOM 646 O O . TYR A 1 84 ? 14.970 -1.864 -11.686 1.00 93.50 84 TYR A O 1
ATOM 654 N N . ASN A 1 85 ? 16.594 -0.329 -11.825 1.00 92.00 85 ASN A N 1
ATOM 655 C CA . ASN A 1 85 ? 17.573 -1.146 -11.129 1.00 92.00 85 ASN A CA 1
ATOM 656 C C . ASN A 1 85 ? 17.256 -1.337 -9.646 1.00 92.00 85 ASN A C 1
ATOM 658 O O . ASN A 1 85 ? 17.505 -2.420 -9.121 1.00 92.00 85 ASN A O 1
ATOM 662 N N . SER A 1 86 ? 16.676 -0.328 -8.991 1.00 91.62 86 SER A N 1
ATOM 663 C CA . SER A 1 86 ? 16.203 -0.443 -7.607 1.00 91.62 86 SER A CA 1
ATOM 664 C C . SER A 1 86 ? 15.097 -1.490 -7.495 1.00 91.62 86 SER A C 1
ATOM 666 O O . SER A 1 86 ? 15.187 -2.387 -6.660 1.00 91.62 86 SER A O 1
ATOM 668 N N . ILE A 1 87 ? 14.100 -1.427 -8.385 1.00 91.50 87 ILE A N 1
ATOM 669 C CA . ILE A 1 87 ? 12.990 -2.387 -8.409 1.00 91.50 87 ILE A CA 1
ATOM 670 C C . ILE A 1 87 ? 13.497 -3.794 -8.717 1.00 91.50 87 ILE A C 1
ATOM 672 O O . ILE A 1 87 ? 13.175 -4.735 -7.993 1.00 91.50 87 ILE A O 1
ATOM 676 N N . ASN A 1 88 ? 14.351 -3.934 -9.734 1.00 89.31 88 ASN A N 1
ATOM 677 C CA . ASN A 1 88 ? 14.954 -5.215 -10.077 1.00 89.31 88 ASN A CA 1
ATOM 678 C C . ASN A 1 88 ? 15.697 -5.819 -8.882 1.00 89.31 88 ASN A C 1
ATOM 680 O O . ASN A 1 88 ? 15.475 -6.969 -8.522 1.00 89.31 88 ASN A O 1
ATOM 684 N N . HIS A 1 89 ? 16.574 -5.036 -8.249 1.00 86.75 89 HIS A N 1
ATOM 685 C CA . HIS A 1 89 ? 17.427 -5.518 -7.172 1.00 86.75 89 HIS A CA 1
ATOM 686 C C . HIS A 1 89 ? 16.638 -5.949 -5.936 1.00 86.75 89 HIS A C 1
ATOM 688 O O . HIS A 1 89 ? 16.956 -6.987 -5.365 1.00 86.75 89 HIS A O 1
ATOM 694 N N . LEU A 1 90 ? 15.643 -5.160 -5.530 1.00 86.94 90 LEU A N 1
ATOM 695 C CA . LEU A 1 90 ? 14.897 -5.398 -4.297 1.00 86.94 90 LEU A CA 1
ATOM 696 C C . LEU A 1 90 ? 13.823 -6.478 -4.449 1.00 86.94 90 LEU A C 1
ATOM 698 O O . LEU A 1 90 ? 13.622 -7.244 -3.513 1.00 86.94 90 LEU A O 1
ATOM 702 N N . TYR A 1 91 ? 13.155 -6.551 -5.606 1.00 86.31 91 TYR A N 1
ATOM 703 C CA . TYR A 1 91 ? 11.917 -7.329 -5.731 1.00 86.31 91 TYR A CA 1
ATOM 704 C C . TYR A 1 91 ? 11.987 -8.511 -6.702 1.00 86.31 91 TYR A C 1
ATOM 706 O O . TYR A 1 91 ? 11.229 -9.453 -6.524 1.00 86.31 91 TYR A O 1
ATOM 714 N N . TYR A 1 92 ? 12.893 -8.512 -7.688 1.00 84.94 92 TYR A N 1
ATOM 715 C CA . TYR A 1 92 ? 12.897 -9.537 -8.751 1.00 84.94 92 TYR A CA 1
ATOM 716 C C . TYR A 1 92 ? 14.189 -10.358 -8.826 1.00 84.94 92 TYR A C 1
ATOM 718 O O . TYR A 1 92 ? 14.177 -11.545 -9.152 1.00 84.94 92 TYR A O 1
ATOM 726 N N . LYS A 1 93 ? 15.336 -9.747 -8.514 1.00 83.69 93 LYS A N 1
ATOM 727 C CA . LYS A 1 93 ? 16.661 -10.337 -8.737 1.00 83.69 93 LYS A CA 1
ATOM 728 C C . LYS A 1 93 ? 16.866 -11.639 -7.963 1.00 83.69 93 LYS A C 1
ATOM 730 O O . LYS A 1 93 ? 17.438 -12.578 -8.511 1.00 83.69 93 LYS A O 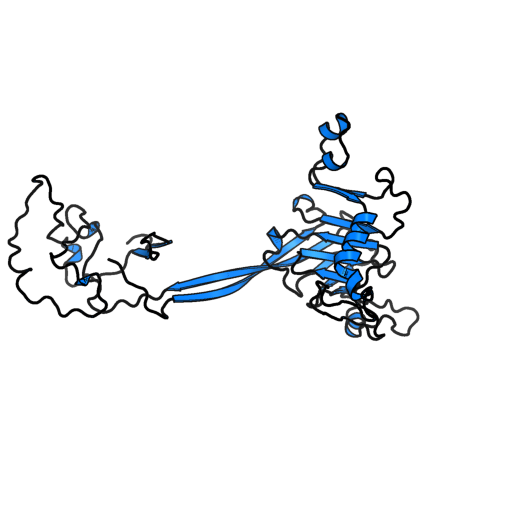1
ATOM 735 N N . PHE A 1 94 ? 16.429 -11.691 -6.706 1.00 78.25 94 PHE A N 1
ATOM 736 C CA . PHE A 1 94 ? 16.682 -12.831 -5.815 1.00 78.25 94 PHE A CA 1
ATOM 737 C C . PHE A 1 94 ? 15.835 -14.067 -6.133 1.00 78.25 94 PHE A C 1
ATOM 739 O O . PHE A 1 94 ? 16.241 -15.180 -5.796 1.00 78.25 94 PHE A O 1
ATOM 746 N N . GLU A 1 95 ? 14.712 -13.893 -6.830 1.00 74.44 95 GLU A N 1
ATOM 747 C CA . GLU A 1 95 ? 13.903 -15.012 -7.315 1.00 74.44 95 GLU A CA 1
ATOM 748 C C . GLU A 1 95 ? 14.541 -15.703 -8.522 1.00 74.44 95 GLU A C 1
ATOM 750 O O . GLU A 1 95 ? 14.436 -16.917 -8.672 1.00 74.44 95 GLU A O 1
ATOM 755 N N . GLN A 1 96 ? 15.237 -14.942 -9.370 1.00 74.50 96 GLN A N 1
ATOM 756 C CA . GLN A 1 96 ? 15.762 -15.439 -10.644 1.00 74.50 96 GLN A CA 1
ATOM 757 C C . GLN A 1 96 ? 17.241 -15.827 -10.583 1.00 74.50 96 GLN A C 1
ATOM 759 O O . GLN A 1 96 ? 17.692 -16.682 -11.347 1.00 74.50 96 GLN A O 1
ATOM 764 N N . GLN A 1 97 ? 18.023 -15.176 -9.718 1.00 75.69 97 GLN A N 1
ATOM 765 C CA . GLN A 1 97 ? 19.469 -15.371 -9.652 1.00 75.69 97 GLN A CA 1
ATOM 766 C C . GLN A 1 97 ? 19.866 -16.287 -8.503 1.00 75.69 97 GLN A C 1
ATOM 768 O O . GLN A 1 97 ? 19.428 -16.130 -7.364 1.00 75.69 97 GLN A O 1
ATOM 773 N N . ASN A 1 98 ? 20.777 -17.211 -8.805 1.00 75.81 98 ASN A N 1
ATOM 774 C CA . ASN A 1 98 ? 21.404 -18.045 -7.794 1.00 75.81 98 ASN A CA 1
ATOM 775 C C . ASN A 1 98 ? 22.170 -17.193 -6.780 1.00 75.81 98 ASN A C 1
ATOM 777 O O . ASN A 1 98 ? 22.810 -16.196 -7.126 1.00 75.81 98 ASN A O 1
ATOM 781 N N . ASN A 1 99 ? 22.151 -17.639 -5.525 1.00 74.69 99 ASN A N 1
ATOM 782 C CA . ASN A 1 99 ? 23.027 -17.104 -4.492 1.00 74.69 99 ASN A CA 1
ATOM 783 C C . ASN A 1 99 ? 24.492 -17.137 -4.980 1.00 74.69 99 ASN A C 1
ATOM 785 O O . ASN A 1 99 ? 24.943 -18.199 -5.401 1.00 74.69 99 ASN A O 1
ATOM 789 N N . PRO A 1 100 ? 25.289 -16.063 -4.835 1.00 74.94 100 PRO A N 1
ATOM 790 C CA . PRO A 1 100 ? 26.729 -16.106 -5.110 1.00 74.94 100 PRO A CA 1
ATOM 791 C C . PRO A 1 100 ? 27.484 -17.234 -4.382 1.00 74.94 100 PRO A C 1
ATOM 793 O O . PRO A 1 100 ? 28.558 -17.641 -4.814 1.00 74.94 100 PRO A O 1
ATOM 796 N N . LYS A 1 101 ? 26.939 -17.730 -3.263 1.00 77.00 101 LYS A N 1
ATOM 797 C CA . LYS A 1 101 ? 27.486 -18.828 -2.450 1.00 77.00 101 LYS A CA 1
ATOM 798 C C . LYS A 1 101 ? 26.771 -20.177 -2.641 1.00 77.00 101 LYS A C 1
ATOM 800 O O . LYS A 1 101 ? 27.032 -21.098 -1.873 1.00 77.00 101 LYS A O 1
ATOM 805 N N . GLY A 1 102 ? 25.856 -20.310 -3.602 1.00 73.94 102 GLY A N 1
ATOM 806 C CA . GLY A 1 102 ? 25.065 -21.529 -3.804 1.00 73.94 102 GLY A CA 1
ATOM 807 C C . GLY A 1 102 ? 24.638 -21.749 -5.257 1.00 73.94 102 GLY A C 1
ATOM 808 O O . GLY A 1 102 ? 24.886 -20.926 -6.127 1.00 73.94 102 GLY A O 1
ATOM 809 N N . LEU A 1 103 ? 23.990 -22.884 -5.524 1.00 73.75 103 LEU A N 1
ATOM 810 C CA . LEU A 1 103 ? 23.516 -23.259 -6.867 1.00 73.75 103 LEU A CA 1
ATOM 811 C C . LEU A 1 103 ? 22.011 -23.030 -7.069 1.00 73.75 103 LEU A C 1
ATOM 813 O O . LEU A 1 103 ? 21.484 -23.380 -8.121 1.00 73.75 103 LEU A O 1
ATOM 817 N N . SER A 1 104 ? 21.336 -22.447 -6.073 1.00 72.69 104 SER A N 1
ATOM 818 C CA . SER A 1 104 ? 19.889 -22.235 -6.084 1.00 72.69 104 SER A CA 1
ATOM 819 C C . SER A 1 104 ? 19.531 -20.756 -5.887 1.00 72.69 104 SER A C 1
ATOM 821 O O . SER A 1 104 ? 20.262 -20.048 -5.175 1.00 72.69 104 SER A O 1
ATOM 823 N N . PRO A 1 105 ? 18.407 -20.295 -6.469 1.00 72.12 105 PRO A N 1
ATOM 824 C CA . PRO A 1 105 ? 17.828 -18.981 -6.193 1.00 72.12 105 PRO A CA 1
ATOM 825 C C . PRO A 1 105 ? 17.465 -18.790 -4.715 1.00 72.12 105 PRO A C 1
ATOM 827 O O . PRO A 1 105 ? 17.376 -19.766 -3.965 1.00 72.12 105 PRO A O 1
ATOM 830 N N . GLN A 1 106 ? 17.257 -17.536 -4.293 1.00 73.31 106 GLN A N 1
ATOM 831 C CA . GLN A 1 106 ? 16.928 -17.170 -2.906 1.00 73.31 106 GLN A CA 1
ATOM 832 C C . GLN A 1 106 ? 15.525 -16.541 -2.789 1.00 73.31 106 GLN A C 1
ATOM 834 O O . GLN A 1 106 ? 15.391 -15.375 -2.413 1.00 73.31 106 GLN A O 1
ATOM 839 N N . PRO A 1 107 ? 14.473 -17.326 -3.058 1.00 67.69 107 PRO A N 1
ATOM 840 C CA . PRO A 1 107 ? 13.068 -16.909 -2.989 1.00 67.69 107 PRO A CA 1
ATOM 841 C C . PRO A 1 107 ? 12.657 -16.448 -1.583 1.00 67.69 107 PRO A C 1
ATOM 843 O O . PRO A 1 107 ? 11.741 -15.662 -1.433 1.00 67.69 107 PRO A O 1
ATOM 846 N N . GLN A 1 108 ? 13.342 -16.866 -0.511 1.00 66.62 108 GLN A N 1
ATOM 847 C CA . GLN A 1 108 ? 13.001 -16.400 0.840 1.00 66.62 108 GLN A CA 1
ATOM 848 C C . GLN A 1 108 ? 13.238 -14.894 1.058 1.00 66.62 108 GLN A C 1
ATOM 850 O O . GLN A 1 108 ? 12.873 -14.369 2.104 1.00 66.62 108 GLN A O 1
ATOM 855 N N . PHE A 1 109 ? 13.893 -14.219 0.110 1.00 70.00 109 PHE A N 1
ATOM 856 C CA . PHE A 1 109 ? 14.087 -12.770 0.122 1.00 70.00 109 PHE A CA 1
ATOM 857 C C . PHE A 1 109 ? 13.163 -12.040 -0.861 1.00 70.00 109 PHE A C 1
ATOM 859 O O . PHE A 1 109 ? 13.356 -10.847 -1.086 1.00 70.00 109 PHE A O 1
ATOM 866 N N . SER A 1 110 ? 12.183 -12.729 -1.456 1.00 70.31 110 SER A N 1
ATOM 867 C CA . SER A 1 110 ? 11.145 -12.087 -2.256 1.00 70.31 110 SER A CA 1
ATOM 868 C C . SER A 1 110 ? 9.978 -11.611 -1.405 1.00 70.31 110 SER A C 1
ATOM 870 O O . SER A 1 110 ? 9.645 -12.210 -0.386 1.00 70.31 110 SER A O 1
ATOM 872 N N . PHE A 1 111 ? 9.317 -10.559 -1.878 1.00 72.69 111 PHE A N 1
ATOM 873 C CA . PHE A 1 111 ? 8.145 -9.955 -1.241 1.00 72.69 111 PHE A CA 1
ATOM 874 C C . PHE A 1 111 ? 6.818 -10.441 -1.848 1.00 72.69 111 PHE A C 1
ATOM 876 O O . PHE A 1 111 ? 5.790 -9.795 -1.660 1.00 72.69 111 PHE A O 1
ATOM 883 N N . ASN A 1 112 ? 6.840 -11.536 -2.612 1.00 67.75 112 ASN A N 1
ATOM 884 C CA . ASN A 1 112 ? 5.647 -12.109 -3.227 1.00 67.75 112 ASN A CA 1
ATOM 885 C C . ASN A 1 112 ? 4.967 -13.128 -2.281 1.00 67.75 112 ASN A C 1
ATOM 887 O O . ASN A 1 112 ? 5.638 -13.820 -1.514 1.00 67.75 112 ASN A O 1
ATOM 891 N N . GLN A 1 113 ? 3.635 -13.205 -2.335 1.00 68.94 113 GLN A N 1
ATOM 892 C CA . GLN A 1 113 ? 2.823 -14.194 -1.625 1.00 68.94 113 GLN A CA 1
ATOM 893 C C . GLN A 1 113 ? 2.846 -15.587 -2.275 1.00 68.94 113 GLN A C 1
ATOM 895 O O . GLN A 1 113 ? 2.600 -16.571 -1.576 1.00 68.94 113 GLN A O 1
ATOM 900 N N . ASP A 1 114 ? 3.187 -15.705 -3.564 1.00 70.12 114 ASP A N 1
ATOM 901 C CA . ASP A 1 114 ? 3.597 -16.978 -4.170 1.00 70.12 114 ASP A CA 1
ATOM 902 C C . ASP A 1 114 ? 5.136 -17.072 -4.107 1.00 70.12 114 ASP A C 1
ATOM 904 O O . ASP A 1 114 ? 5.817 -16.380 -4.864 1.00 70.12 114 ASP A O 1
ATOM 908 N N . PRO A 1 115 ? 5.727 -17.872 -3.196 1.00 60.25 115 PRO A N 1
ATOM 909 C CA . PRO A 1 115 ? 7.177 -17.912 -3.006 1.00 60.25 115 PRO A CA 1
ATOM 910 C C . PRO A 1 115 ? 7.938 -18.591 -4.159 1.00 60.25 115 PRO A C 1
ATOM 912 O O . PRO A 1 115 ? 9.165 -18.536 -4.171 1.00 60.25 115 PRO A O 1
ATOM 915 N N . TRP A 1 116 ? 7.261 -19.249 -5.114 1.00 66.38 116 TRP A N 1
ATOM 916 C CA . TRP A 1 116 ? 7.890 -19.873 -6.293 1.00 66.38 116 TRP A CA 1
ATOM 917 C C . TRP A 1 116 ? 6.936 -19.948 -7.498 1.00 66.38 116 TRP A C 1
ATOM 919 O O . TRP A 1 116 ? 6.618 -21.045 -7.984 1.00 66.38 116 TRP A O 1
ATOM 929 N N . PRO A 1 117 ? 6.498 -18.812 -8.053 1.00 68.88 117 PRO A N 1
ATOM 930 C CA . PRO A 1 117 ? 5.545 -18.834 -9.137 1.00 68.88 117 PRO A CA 1
ATOM 931 C C . PRO A 1 117 ? 6.288 -19.219 -10.424 1.00 68.88 117 PRO A C 1
ATOM 933 O O . PRO A 1 117 ? 7.136 -18.483 -10.937 1.00 68.88 117 PRO A O 1
ATOM 936 N N . ARG A 1 118 ? 5.984 -20.416 -10.944 1.00 70.81 118 ARG A N 1
ATOM 937 C CA . ARG A 1 118 ? 6.479 -20.907 -12.237 1.00 70.81 118 ARG A CA 1
ATOM 938 C C . ARG A 1 118 ? 5.363 -21.048 -13.254 1.00 70.81 118 ARG A C 1
ATOM 940 O O . ARG A 1 118 ? 4.248 -21.455 -12.909 1.00 70.81 118 ARG A O 1
ATOM 947 N N . ASP A 1 119 ? 5.702 -20.749 -14.500 1.00 68.25 119 ASP A N 1
ATOM 948 C CA . ASP A 1 119 ? 4.841 -21.015 -15.638 1.00 68.25 119 ASP A CA 1
ATOM 949 C C . ASP A 1 119 ? 4.846 -22.511 -16.003 1.00 68.25 119 ASP A C 1
ATOM 951 O O . ASP A 1 119 ? 5.568 -23.325 -15.416 1.00 68.25 119 ASP A O 1
ATOM 955 N N . SER A 1 120 ? 4.034 -22.891 -16.990 1.00 65.00 120 SER A N 1
ATOM 956 C CA . SER A 1 120 ? 3.961 -24.275 -17.483 1.00 65.00 120 SER A CA 1
ATOM 957 C C . SER A 1 120 ? 5.279 -24.803 -18.076 1.00 65.00 120 SER A C 1
ATOM 959 O O . SER A 1 120 ? 5.460 -26.017 -18.163 1.00 65.00 120 SER A O 1
ATOM 961 N N . SER A 1 121 ? 6.216 -23.920 -18.440 1.00 63.97 121 SER A N 1
ATOM 962 C CA . SER A 1 121 ? 7.559 -24.268 -18.923 1.00 63.97 121 SER A CA 1
ATOM 963 C C . SER A 1 121 ? 8.592 -24.409 -17.797 1.00 63.97 121 SER A C 1
ATOM 965 O O . SER A 1 121 ? 9.727 -24.820 -18.040 1.00 63.97 121 SER A O 1
ATOM 967 N N . GLY A 1 122 ? 8.209 -24.097 -16.554 1.00 66.38 122 GLY A N 1
ATOM 968 C CA . GLY A 1 122 ? 9.103 -24.073 -15.401 1.00 66.38 122 GLY A CA 1
ATOM 969 C C . GLY A 1 122 ? 9.909 -22.777 -15.269 1.00 66.38 122 GLY A C 1
ATOM 970 O O . GLY A 1 122 ? 10.786 -22.713 -14.403 1.00 66.38 122 GLY A O 1
ATOM 971 N N . SER A 1 123 ? 9.623 -21.759 -16.084 1.00 70.88 123 SER A N 1
ATOM 972 C CA . SER A 1 123 ? 10.241 -20.432 -16.007 1.00 70.88 123 SER A CA 1
ATOM 973 C C . SER A 1 123 ? 9.607 -19.599 -14.897 1.00 70.88 123 SER A C 1
ATOM 975 O O . SER A 1 123 ? 8.459 -19.826 -14.520 1.00 70.88 123 SER A O 1
ATOM 977 N N . PHE A 1 124 ? 10.344 -18.624 -14.365 1.00 72.56 124 PHE A N 1
ATOM 978 C CA . PHE A 1 124 ? 9.814 -17.709 -13.352 1.00 72.56 124 PHE A CA 1
ATOM 979 C C . PHE A 1 124 ? 8.717 -16.810 -13.943 1.00 72.56 124 PHE A C 1
ATOM 981 O O . PHE A 1 124 ? 8.913 -16.212 -15.006 1.00 72.56 124 PHE A O 1
ATOM 988 N N . LEU A 1 125 ? 7.587 -16.712 -13.236 1.00 72.25 125 LEU A N 1
ATOM 989 C CA . LEU A 1 125 ? 6.472 -15.822 -13.588 1.00 72.25 125 LEU A CA 1
ATOM 990 C C . LEU A 1 125 ? 6.782 -14.364 -13.236 1.00 72.25 125 LEU A C 1
ATOM 992 O O . LEU A 1 125 ? 6.470 -13.462 -14.007 1.00 72.25 125 LEU A O 1
ATOM 996 N N . ASN A 1 126 ? 7.453 -14.134 -12.107 1.00 77.19 126 ASN A N 1
ATOM 997 C CA . ASN A 1 126 ? 7.889 -12.802 -11.697 1.00 77.19 126 ASN A CA 1
ATOM 998 C C . ASN A 1 126 ? 9.125 -12.402 -12.486 1.00 77.19 126 ASN A C 1
ATOM 1000 O O . ASN A 1 126 ? 10.260 -12.773 -12.166 1.00 77.19 126 ASN A O 1
ATOM 1004 N N . ARG A 1 127 ? 8.908 -11.622 -13.535 1.00 77.69 127 ARG A N 1
ATOM 1005 C CA . ARG A 1 127 ? 9.981 -11.067 -14.344 1.00 77.69 127 ARG A CA 1
ATOM 1006 C C . ARG A 1 127 ? 9.649 -9.657 -14.763 1.00 77.69 127 ARG A C 1
ATOM 1008 O O . ARG A 1 127 ? 8.500 -9.328 -15.013 1.00 77.69 127 ARG A O 1
ATOM 1015 N N . ILE A 1 128 ? 10.695 -8.855 -14.866 1.00 84.44 128 ILE A N 1
ATOM 1016 C CA . ILE A 1 128 ? 10.643 -7.545 -15.496 1.00 84.44 128 ILE A CA 1
ATOM 1017 C C . ILE A 1 128 ? 11.389 -7.622 -16.827 1.00 84.44 128 ILE A C 1
ATOM 1019 O O . ILE A 1 128 ? 12.437 -8.264 -16.939 1.00 84.44 128 ILE A O 1
ATOM 1023 N N . HIS A 1 129 ? 10.824 -6.988 -17.842 1.00 86.50 129 HIS A N 1
ATOM 1024 C CA . HIS A 1 129 ? 11.406 -6.818 -19.167 1.00 86.50 129 HIS A CA 1
ATOM 1025 C C . HIS A 1 129 ? 12.146 -5.480 -19.262 1.00 86.50 129 HIS A C 1
ATOM 1027 O O . HIS A 1 129 ? 12.484 -4.883 -18.250 1.00 86.50 129 HIS A O 1
ATOM 1033 N N . ASN A 1 130 ? 12.445 -4.990 -20.467 1.00 87.81 130 ASN A N 1
ATOM 1034 C CA . ASN A 1 130 ? 13.292 -3.804 -20.650 1.00 87.81 130 ASN A CA 1
ATOM 1035 C C . ASN A 1 130 ? 12.693 -2.506 -20.096 1.00 87.81 130 ASN A C 1
ATOM 1037 O O . ASN A 1 130 ? 13.421 -1.543 -19.862 1.00 87.81 130 ASN A O 1
ATOM 1041 N N . SER A 1 131 ? 11.385 -2.464 -19.884 1.00 88.00 131 SER A N 1
ATOM 1042 C CA . SER A 1 131 ? 10.686 -1.322 -19.315 1.00 88.00 131 SER A CA 1
ATOM 1043 C C . SER A 1 131 ? 9.690 -1.783 -18.259 1.00 88.00 131 SER A C 1
ATOM 1045 O O . SER A 1 131 ? 9.133 -2.888 -18.300 1.00 88.00 131 SER A O 1
ATOM 1047 N N . LEU A 1 132 ? 9.498 -0.913 -17.274 1.00 91.31 132 LEU A N 1
ATOM 1048 C CA . LEU A 1 132 ? 8.513 -1.093 -16.226 1.00 91.31 132 LEU A CA 1
ATOM 1049 C C . LEU A 1 132 ? 7.853 0.231 -15.853 1.00 91.31 132 LEU A C 1
ATOM 1051 O O . LEU A 1 132 ? 8.384 1.325 -16.094 1.00 91.31 132 LEU A O 1
ATOM 1055 N N . ARG A 1 133 ? 6.687 0.103 -15.239 1.00 91.12 133 ARG A N 1
ATOM 1056 C CA . ARG A 1 133 ? 5.908 1.171 -14.631 1.00 91.12 133 ARG A CA 1
ATOM 1057 C C . ARG A 1 133 ? 5.659 0.796 -13.187 1.00 91.12 133 ARG A C 1
ATOM 1059 O O . ARG A 1 133 ? 5.253 -0.326 -12.910 1.00 91.12 133 ARG A O 1
ATOM 1066 N N . VAL A 1 134 ? 5.934 1.722 -12.281 1.00 92.75 134 VAL A N 1
ATOM 1067 C CA . VAL A 1 134 ? 5.683 1.546 -10.852 1.00 92.75 134 VAL A CA 1
ATOM 1068 C C . VAL A 1 134 ? 4.614 2.533 -10.445 1.00 92.75 134 VAL A C 1
ATOM 1070 O O . VAL A 1 134 ? 4.860 3.737 -10.467 1.00 92.75 134 VAL A O 1
ATOM 1073 N N . ILE A 1 135 ? 3.450 2.030 -10.061 1.00 92.31 135 ILE A N 1
ATOM 1074 C CA . ILE A 1 135 ? 2.386 2.837 -9.478 1.00 92.31 135 ILE A CA 1
ATOM 1075 C C . ILE A 1 135 ? 2.570 2.805 -7.966 1.00 92.31 135 ILE A C 1
ATOM 1077 O O . ILE A 1 135 ? 2.444 1.753 -7.339 1.00 92.31 135 ILE A O 1
ATOM 1081 N N . ASN A 1 136 ? 2.911 3.950 -7.384 1.00 92.19 136 ASN A N 1
ATOM 1082 C CA . ASN A 1 136 ? 3.058 4.095 -5.942 1.00 92.19 136 ASN A CA 1
ATOM 1083 C C . ASN A 1 136 ? 1.702 4.375 -5.290 1.00 92.19 136 ASN A C 1
ATOM 1085 O O . ASN A 1 136 ? 1.027 5.330 -5.672 1.00 92.19 136 ASN A O 1
ATOM 1089 N N . ILE A 1 137 ? 1.358 3.621 -4.249 1.00 93.12 137 ILE A N 1
ATOM 1090 C CA . ILE A 1 137 ? 0.166 3.822 -3.428 1.00 93.12 137 ILE A CA 1
ATOM 1091 C C . ILE A 1 137 ? 0.618 4.165 -2.002 1.00 93.12 137 ILE A C 1
ATOM 1093 O O . ILE A 1 137 ? 1.084 3.305 -1.259 1.00 93.12 137 ILE A O 1
ATOM 1097 N N . PRO A 1 138 ? 0.465 5.421 -1.555 1.00 91.62 138 PRO A N 1
ATOM 1098 C CA . PRO A 1 138 ? 0.830 5.811 -0.199 1.00 91.62 138 PRO A CA 1
ATOM 1099 C C . PRO A 1 138 ? 0.106 5.017 0.899 1.00 91.62 138 PRO A C 1
ATOM 1101 O O . PRO A 1 138 ? -1.105 4.791 0.831 1.00 91.62 138 PRO A O 1
ATOM 1104 N N . ARG A 1 139 ? 0.812 4.740 2.006 1.00 91.75 139 ARG A N 1
ATOM 1105 C CA . ARG A 1 139 ? 0.277 4.038 3.194 1.00 91.75 139 ARG A CA 1
ATOM 1106 C C . ARG A 1 139 ? -0.987 4.653 3.790 1.00 91.75 139 ARG A C 1
ATOM 1108 O O . ARG A 1 139 ? -1.785 3.943 4.391 1.00 91.75 139 ARG A O 1
ATOM 1115 N N . LYS A 1 140 ? -1.216 5.957 3.595 1.00 92.38 140 LYS A N 1
ATOM 1116 C CA . LYS A 1 140 ? -2.466 6.616 4.016 1.00 92.38 140 LYS A CA 1
ATOM 1117 C C . LYS A 1 140 ? -3.720 6.023 3.356 1.00 92.38 140 LYS A C 1
ATOM 1119 O O . LYS A 1 140 ? -4.796 6.167 3.923 1.00 92.38 140 LYS A O 1
ATOM 1124 N N . PHE A 1 141 ? -3.590 5.385 2.190 1.00 92.81 141 PHE A N 1
ATOM 1125 C CA . PHE A 1 141 ? -4.709 4.767 1.483 1.00 92.81 141 PHE A CA 1
ATOM 1126 C C . PHE A 1 141 ? -4.837 3.281 1.816 1.00 92.81 141 PHE A C 1
ATOM 1128 O O . PHE A 1 141 ? -5.892 2.859 2.282 1.00 92.81 141 PHE A O 1
ATOM 1135 N N . PHE A 1 142 ? -3.769 2.492 1.652 1.00 92.31 142 PHE A N 1
ATOM 1136 C CA . PHE A 1 142 ? -3.856 1.044 1.872 1.00 92.31 142 PHE A CA 1
ATOM 1137 C C . PHE A 1 142 ? -3.848 0.631 3.354 1.00 92.31 142 PHE A C 1
ATOM 1139 O O . PHE A 1 142 ? -4.344 -0.438 3.689 1.00 92.31 142 PHE A O 1
ATOM 1146 N N . GLY A 1 143 ? -3.341 1.482 4.253 1.00 92.06 143 GLY A N 1
ATOM 1147 C CA . GLY A 1 143 ? -3.342 1.237 5.694 1.00 92.06 143 GLY A CA 1
ATOM 1148 C C . GLY A 1 143 ? -2.306 0.202 6.137 1.00 92.06 143 GLY A C 1
ATOM 1149 O O . GLY A 1 143 ? -1.142 0.545 6.380 1.00 92.06 143 GLY A O 1
ATOM 1150 N N . GLU A 1 144 ? -2.762 -1.033 6.346 1.00 92.62 144 GLU A N 1
ATOM 1151 C CA . GLU A 1 144 ? -1.931 -2.173 6.763 1.00 92.62 144 GLU A CA 1
ATOM 1152 C C . GLU A 1 144 ? -1.350 -2.908 5.550 1.00 92.62 144 GLU A C 1
ATOM 1154 O O . GLU A 1 144 ? -0.135 -3.036 5.452 1.00 92.62 144 GLU A O 1
ATOM 1159 N N . GLU A 1 145 ? -2.211 -3.295 4.616 1.00 92.69 145 GLU A N 1
ATOM 1160 C CA . GLU A 1 145 ? -1.899 -3.963 3.345 1.00 92.69 145 GLU A CA 1
ATOM 1161 C C . GLU A 1 145 ? -2.992 -3.610 2.319 1.00 92.69 145 GLU A C 1
ATOM 1163 O O . GLU A 1 145 ? -4.129 -3.290 2.691 1.00 92.69 145 GLU A O 1
ATOM 1168 N N . ILE A 1 146 ? -2.684 -3.671 1.025 1.00 94.12 146 ILE A N 1
ATOM 1169 C CA . ILE A 1 146 ? -3.725 -3.696 -0.013 1.00 94.12 146 ILE A CA 1
ATOM 1170 C C . ILE A 1 146 ? -4.430 -5.053 0.063 1.00 94.12 146 ILE A C 1
ATOM 1172 O O . ILE A 1 146 ? -3.772 -6.084 0.146 1.00 94.12 146 ILE A O 1
ATOM 1176 N N . LYS A 1 147 ? -5.764 -5.075 0.025 1.00 93.94 147 LYS A N 1
ATOM 1177 C CA . LYS A 1 147 ? -6.521 -6.326 0.064 1.00 93.94 147 LYS A CA 1
ATOM 1178 C C . LYS A 1 147 ? -6.261 -7.137 -1.221 1.00 93.94 147 LYS A C 1
ATOM 1180 O O . LYS A 1 147 ? -6.580 -6.631 -2.304 1.00 93.94 147 LYS A O 1
ATOM 1185 N N . PRO A 1 148 ? -5.760 -8.382 -1.121 1.00 92.06 148 PRO A N 1
ATOM 1186 C CA . PRO A 1 148 ? -5.555 -9.236 -2.288 1.00 92.06 148 PRO A CA 1
ATOM 1187 C C . PRO A 1 148 ? -6.849 -9.459 -3.080 1.00 92.06 148 PRO A C 1
ATOM 1189 O O . PRO A 1 148 ? -7.933 -9.548 -2.498 1.00 92.06 148 PRO A O 1
ATOM 1192 N N . GLY A 1 149 ? -6.731 -9.496 -4.406 1.00 90.38 149 GLY A N 1
ATOM 1193 C CA . GLY A 1 149 ? -7.827 -9.684 -5.362 1.00 90.38 149 GLY A CA 1
ATOM 1194 C C . GLY A 1 149 ? -8.662 -8.437 -5.642 1.00 90.38 149 GLY A C 1
ATOM 1195 O O . GLY A 1 149 ? -9.635 -8.516 -6.383 1.00 90.38 149 GLY A O 1
ATOM 1196 N N . THR A 1 150 ? -8.332 -7.289 -5.040 1.00 93.94 150 THR A N 1
ATOM 1197 C CA . THR A 1 150 ? -9.124 -6.054 -5.209 1.00 93.94 150 THR A CA 1
ATOM 1198 C C . THR A 1 150 ? -8.501 -5.035 -6.143 1.00 93.94 150 THR A C 1
ATOM 1200 O O . THR A 1 150 ? -9.140 -4.030 -6.431 1.00 93.94 150 THR A O 1
ATOM 1203 N N . VAL A 1 151 ? -7.263 -5.260 -6.584 1.00 94.06 151 VAL A N 1
ATOM 1204 C CA . VAL A 1 151 ? -6.586 -4.334 -7.487 1.00 94.06 151 VAL A CA 1
ATOM 1205 C C . VAL A 1 151 ? -7.099 -4.546 -8.905 1.00 94.06 151 VAL A C 1
ATOM 1207 O O . VAL A 1 151 ? -6.985 -5.639 -9.464 1.00 94.06 151 VAL A O 1
ATOM 1210 N N . GLN A 1 152 ? -7.610 -3.470 -9.490 1.00 94.38 152 GLN A N 1
ATOM 1211 C CA . GLN A 1 152 ? -8.007 -3.397 -10.884 1.00 94.38 152 GLN A CA 1
ATOM 1212 C C . GLN A 1 152 ? -7.437 -2.119 -11.497 1.00 94.38 152 GLN A C 1
ATOM 1214 O O . GLN A 1 152 ? -7.559 -1.037 -10.929 1.00 94.38 152 GLN A O 1
ATOM 1219 N N . LEU A 1 153 ? -6.794 -2.252 -12.653 1.00 91.62 153 LEU A N 1
ATOM 1220 C CA . LEU A 1 153 ? -6.302 -1.128 -13.440 1.00 91.62 153 LEU A CA 1
ATOM 1221 C C . LEU A 1 153 ? -6.977 -1.154 -14.804 1.00 91.62 153 LEU A C 1
ATOM 1223 O O . LEU A 1 153 ? -6.800 -2.101 -15.574 1.00 91.62 153 LEU A O 1
ATOM 1227 N N . ILE A 1 154 ? -7.729 -0.106 -15.095 1.00 89.50 154 ILE A N 1
ATOM 1228 C CA . ILE A 1 154 ? -8.360 0.138 -16.384 1.00 89.50 154 ILE A CA 1
ATOM 1229 C C . ILE A 1 154 ? -7.536 1.209 -17.088 1.00 89.50 154 ILE A C 1
ATOM 1231 O O . ILE A 1 154 ? -7.190 2.225 -16.497 1.00 89.50 154 ILE A O 1
ATOM 1235 N N . ASP A 1 155 ? -7.171 0.974 -18.338 1.00 86.06 155 ASP A N 1
ATOM 1236 C CA . ASP A 1 155 ? -6.300 1.867 -19.087 1.00 86.06 155 ASP A CA 1
ATOM 1237 C C . ASP A 1 155 ? -6.780 1.974 -20.535 1.00 86.06 155 ASP A C 1
ATOM 1239 O O . ASP A 1 155 ? -7.012 0.965 -21.204 1.00 86.06 155 ASP A O 1
ATOM 1243 N N . ASN A 1 156 ? -6.947 3.207 -21.010 1.00 82.12 156 ASN A N 1
ATOM 1244 C CA . ASN A 1 156 ? -7.451 3.498 -22.352 1.00 82.12 156 ASN A CA 1
ATOM 1245 C C . ASN A 1 156 ? -6.325 3.888 -23.323 1.00 82.12 156 ASN A C 1
ATOM 1247 O O . ASN A 1 156 ? -6.583 4.513 -24.344 1.00 82.12 156 ASN A O 1
ATOM 1251 N N . SER A 1 157 ? -5.068 3.531 -23.035 1.00 75.06 157 SER A N 1
ATOM 1252 C CA . SER A 1 157 ? -3.922 3.945 -23.858 1.00 75.06 157 SER A CA 1
ATOM 1253 C C . SER A 1 157 ? -3.817 3.259 -25.226 1.00 75.06 157 SER A C 1
ATOM 1255 O O . SER A 1 157 ? -2.938 3.605 -26.024 1.00 75.06 157 SER A O 1
ATOM 1257 N N . LEU A 1 158 ? -4.676 2.277 -25.515 1.00 73.94 158 LEU A N 1
ATOM 1258 C CA . LEU A 1 158 ? -4.756 1.619 -26.818 1.00 73.94 158 LEU A CA 1
ATOM 1259 C C . LEU A 1 158 ? -5.853 2.284 -27.659 1.00 73.94 158 LEU A C 1
ATOM 1261 O O . LEU A 1 158 ? -6.960 2.503 -27.185 1.00 73.94 158 LEU A O 1
ATOM 1265 N N . THR A 1 159 ? -5.566 2.546 -28.936 1.00 68.06 159 THR A N 1
ATOM 1266 C CA . THR A 1 159 ? -6.456 3.306 -29.834 1.00 68.06 159 THR A CA 1
ATOM 1267 C C . THR A 1 159 ? -7.844 2.698 -30.031 1.00 68.06 159 THR A C 1
ATOM 1269 O O . THR A 1 159 ? -8.777 3.433 -30.338 1.00 68.06 159 THR A O 1
ATOM 1272 N N . ASP A 1 160 ? -7.983 1.379 -29.878 1.00 68.31 160 ASP A N 1
ATOM 1273 C CA . ASP A 1 160 ? -9.196 0.641 -30.250 1.00 68.31 160 ASP A CA 1
ATOM 1274 C C . ASP A 1 160 ? -9.713 -0.297 -29.142 1.00 68.31 160 ASP A C 1
ATOM 1276 O O . ASP A 1 160 ? -10.715 -0.984 -29.342 1.00 68.31 160 ASP A O 1
ATOM 1280 N N . GLU A 1 161 ? -9.053 -0.352 -27.977 1.00 76.25 161 GLU A N 1
ATOM 1281 C CA . GLU A 1 161 ? -9.415 -1.266 -26.885 1.00 76.25 161 GLU A CA 1
ATOM 1282 C C . GLU A 1 161 ? -9.126 -0.660 -25.506 1.00 76.25 161 GLU A C 1
ATOM 1284 O O . GLU A 1 161 ? -8.089 -0.050 -25.285 1.00 76.25 161 GLU A O 1
ATOM 1289 N N . THR A 1 162 ? -9.999 -0.908 -24.532 1.00 81.44 162 THR A N 1
ATOM 1290 C CA . THR A 1 162 ? -9.684 -0.649 -23.122 1.00 81.44 162 THR A CA 1
ATOM 1291 C C . THR A 1 162 ? -8.938 -1.850 -22.553 1.00 81.44 162 THR A C 1
ATOM 1293 O O . THR A 1 162 ? -9.423 -2.984 -22.608 1.00 81.44 162 THR A O 1
ATOM 1296 N N . LEU A 1 163 ? -7.757 -1.619 -21.987 1.00 85.00 163 LEU A N 1
ATOM 1297 C CA . LEU A 1 163 ? -7.018 -2.635 -21.255 1.00 85.00 163 LEU A CA 1
ATOM 1298 C C . LEU A 1 163 ? -7.550 -2.719 -19.822 1.00 85.00 163 LEU A C 1
ATOM 1300 O O . LEU A 1 163 ? -7.683 -1.709 -19.142 1.00 85.00 163 LEU A O 1
ATOM 1304 N N . THR A 1 164 ? -7.831 -3.927 -19.335 1.00 88.88 164 THR A N 1
ATOM 1305 C CA . THR A 1 164 ? -8.235 -4.146 -17.939 1.00 88.88 164 THR A CA 1
ATOM 1306 C C . THR A 1 164 ? -7.355 -5.211 -17.307 1.00 88.88 164 THR A C 1
ATOM 1308 O O . THR A 1 164 ? -7.478 -6.401 -17.618 1.00 88.88 164 THR A O 1
ATOM 1311 N N . LEU A 1 165 ? -6.466 -4.766 -16.420 1.00 89.25 165 LEU A N 1
ATOM 1312 C CA . LEU A 1 165 ? -5.570 -5.611 -15.643 1.00 89.25 165 LEU A CA 1
ATOM 1313 C C . LEU A 1 165 ? -6.173 -5.892 -14.270 1.00 89.25 165 LEU A C 1
ATOM 1315 O O . LEU A 1 165 ? -6.628 -4.974 -13.589 1.00 89.25 165 LEU A O 1
ATOM 1319 N N . VAL A 1 166 ? -6.158 -7.159 -13.872 1.00 90.69 166 VAL A N 1
ATOM 1320 C CA . VAL A 1 166 ? -6.786 -7.645 -12.641 1.00 90.69 166 VAL A CA 1
ATOM 1321 C C . VAL A 1 166 ? -5.776 -8.455 -11.839 1.00 90.69 166 VAL A C 1
ATOM 1323 O O . VAL A 1 166 ? -4.912 -9.130 -12.401 1.00 90.69 166 VAL A O 1
ATOM 1326 N N . ASP A 1 167 ? -5.885 -8.352 -10.522 1.00 90.94 167 ASP A N 1
ATOM 1327 C CA . ASP A 1 167 ? -5.089 -9.094 -9.552 1.00 90.94 167 ASP A CA 1
ATOM 1328 C C . ASP A 1 167 ? -5.590 -10.528 -9.328 1.00 90.94 167 ASP A C 1
ATOM 1330 O O . ASP A 1 167 ? -6.790 -10.801 -9.355 1.00 90.94 167 ASP A O 1
ATOM 1334 N N . ASP A 1 168 ? -4.664 -11.456 -9.096 1.00 84.50 168 ASP A N 1
ATOM 1335 C CA . ASP A 1 168 ? -4.930 -12.890 -8.936 1.00 84.50 168 ASP A CA 1
ATOM 1336 C C . ASP A 1 168 ? -4.946 -13.373 -7.474 1.00 84.50 168 ASP A C 1
ATOM 1338 O O . ASP A 1 168 ? -4.908 -14.579 -7.225 1.00 84.50 168 ASP A O 1
ATOM 1342 N N . GLU A 1 169 ? -4.975 -12.440 -6.515 1.00 88.19 169 GLU A N 1
ATOM 1343 C CA . GLU A 1 169 ? -4.857 -12.667 -5.062 1.00 88.19 169 GLU A CA 1
ATOM 1344 C C . GLU A 1 169 ? -3.485 -13.181 -4.597 1.00 88.19 169 GLU A C 1
ATOM 1346 O O . GLU A 1 169 ? -3.261 -13.352 -3.397 1.00 88.19 169 GLU A O 1
ATOM 1351 N N . ARG A 1 170 ? -2.556 -13.436 -5.521 1.00 82.19 170 ARG A N 1
ATOM 1352 C CA . ARG A 1 170 ? -1.240 -14.021 -5.243 1.00 82.19 170 ARG A CA 1
ATOM 1353 C C . ARG A 1 170 ? -0.103 -13.096 -5.646 1.00 82.19 170 ARG A C 1
ATOM 1355 O O . ARG A 1 170 ? 1.038 -13.537 -5.688 1.00 82.19 170 ARG A O 1
ATOM 1362 N N . GLY A 1 171 ? -0.392 -11.822 -5.896 1.00 85.19 171 GLY A N 1
ATOM 1363 C CA . GLY A 1 171 ? 0.601 -10.810 -6.227 1.00 85.19 171 GLY A CA 1
ATOM 1364 C C . GLY A 1 171 ? 0.954 -10.747 -7.710 1.00 85.19 171 GLY A C 1
ATOM 1365 O O . GLY A 1 171 ? 1.982 -10.151 -8.044 1.00 85.19 171 GLY A O 1
ATOM 1366 N N . HIS A 1 172 ? 0.141 -11.320 -8.601 1.00 85.75 172 HIS A N 1
ATOM 1367 C CA . HIS A 1 172 ? 0.300 -11.217 -10.050 1.00 85.75 172 HIS A CA 1
ATOM 1368 C C . HIS A 1 172 ? -0.841 -10.424 -10.685 1.00 85.75 172 HIS A C 1
ATOM 1370 O O . HIS A 1 172 ? -2.008 -10.576 -10.337 1.00 85.75 172 HIS A O 1
ATOM 1376 N N . LEU A 1 173 ? -0.496 -9.615 -11.685 1.00 88.25 173 LEU A N 1
ATOM 1377 C CA . LEU A 1 173 ? -1.470 -8.954 -12.547 1.00 88.25 173 LEU A CA 1
ATOM 1378 C C . LEU A 1 173 ? -1.582 -9.683 -13.877 1.00 88.25 173 LEU A C 1
ATOM 1380 O O . LEU A 1 173 ? -0.569 -10.057 -14.470 1.00 88.25 173 LEU A O 1
ATOM 1384 N N . TYR A 1 174 ? -2.802 -9.806 -14.388 1.00 85.88 174 TYR A N 1
ATOM 1385 C CA . TYR A 1 174 ? -3.081 -10.374 -15.704 1.00 85.88 174 TYR A CA 1
ATOM 1386 C C . TYR A 1 174 ? -4.132 -9.555 -16.455 1.00 85.88 174 TYR A C 1
ATOM 1388 O O . TYR A 1 174 ? -4.947 -8.861 -15.853 1.00 85.88 174 TYR A O 1
ATOM 1396 N N . ASP A 1 175 ? -4.115 -9.631 -17.786 1.00 85.94 175 ASP A N 1
ATOM 1397 C CA . ASP A 1 175 ? -5.157 -9.036 -18.629 1.00 85.94 175 ASP A CA 1
ATOM 1398 C C . ASP A 1 175 ? -6.419 -9.911 -18.566 1.00 85.94 175 ASP A C 1
ATOM 1400 O O . ASP A 1 175 ? -6.393 -11.092 -18.934 1.00 85.94 175 ASP A O 1
ATOM 1404 N N . SER A 1 176 ? -7.530 -9.333 -18.104 1.00 83.31 176 SER A N 1
ATOM 1405 C CA . SER A 1 176 ? -8.819 -10.022 -17.949 1.00 83.31 176 SER A CA 1
ATOM 1406 C C . SER A 1 176 ? -9.333 -10.652 -19.251 1.00 83.31 176 SER A C 1
ATOM 1408 O O . SER A 1 176 ? -9.914 -11.745 -19.220 1.00 83.31 176 SER A O 1
ATOM 1410 N N . VAL A 1 177 ? -9.040 -10.038 -20.404 1.00 79.44 177 VAL A N 1
ATOM 1411 C CA . VAL A 1 177 ? -9.393 -10.556 -21.737 1.00 79.44 177 VAL A CA 1
ATOM 1412 C C . VAL A 1 177 ? -8.659 -11.869 -22.031 1.00 79.44 177 VAL A C 1
ATOM 1414 O O . VAL A 1 177 ? -9.211 -12.774 -22.660 1.00 79.44 177 VAL A O 1
ATOM 1417 N N . TYR A 1 178 ? -7.439 -12.025 -21.510 1.00 74.19 178 TYR A N 1
ATOM 1418 C CA . TYR A 1 178 ? -6.598 -13.214 -21.672 1.00 74.19 178 TYR A CA 1
ATOM 1419 C C . TYR A 1 178 ? -6.564 -14.111 -20.425 1.00 74.19 178 TYR A C 1
ATOM 1421 O O . TYR A 1 178 ? -5.668 -14.946 -20.281 1.00 74.19 178 TYR A O 1
ATOM 1429 N N . SER A 1 179 ? -7.579 -14.015 -19.561 1.00 69.44 179 SER A N 1
ATOM 1430 C CA . SER A 1 179 ? -7.730 -14.825 -18.340 1.00 69.44 179 SER A CA 1
ATOM 1431 C C . SER A 1 179 ? -7.584 -16.338 -18.571 1.00 69.44 179 SER A C 1
ATOM 1433 O O . SER A 1 179 ? -7.007 -17.046 -17.746 1.00 69.44 179 SER A O 1
ATOM 1435 N N . SER A 1 180 ? -8.035 -16.849 -19.722 1.00 65.75 180 SER A N 1
ATOM 1436 C CA . SER A 1 180 ? -7.885 -18.267 -20.092 1.00 65.75 180 SER A CA 1
ATOM 1437 C C . SER A 1 180 ? -6.429 -18.696 -20.344 1.00 65.75 180 SER A C 1
ATOM 1439 O O . SER A 1 180 ? -6.059 -19.832 -20.032 1.00 65.75 180 SER A O 1
ATOM 1441 N N . SER A 1 181 ? -5.595 -17.794 -20.866 1.00 64.12 181 SER A N 1
ATOM 1442 C CA . SER A 1 181 ? -4.154 -18.000 -21.065 1.00 64.12 181 SER A CA 1
ATOM 1443 C C . SER A 1 181 ? -3.398 -17.908 -19.739 1.00 64.12 181 SER A C 1
ATOM 1445 O O . SER A 1 181 ? -2.549 -18.762 -19.461 1.00 64.12 181 SER A O 1
ATOM 1447 N N . PHE A 1 182 ? -3.786 -16.956 -18.883 1.00 68.75 182 PHE A N 1
ATOM 1448 C CA . PHE A 1 182 ? -3.239 -16.792 -17.536 1.00 68.75 182 PHE A CA 1
ATOM 1449 C C . PHE A 1 182 ? -3.512 -18.015 -16.648 1.00 68.75 182 PHE A C 1
ATOM 1451 O O . PHE A 1 182 ? -2.588 -18.573 -16.059 1.00 68.75 182 PHE A O 1
ATOM 1458 N N . ALA A 1 183 ? -4.752 -18.522 -16.631 1.00 64.94 183 ALA A N 1
ATOM 1459 C CA . ALA A 1 183 ? -5.123 -19.717 -15.865 1.00 64.94 183 ALA A CA 1
ATOM 1460 C C . ALA A 1 183 ? -4.318 -20.966 -16.272 1.00 64.94 183 ALA A C 1
ATOM 1462 O O . ALA A 1 183 ? -4.085 -21.866 -15.465 1.00 64.94 183 ALA A O 1
ATOM 1463 N N . ARG A 1 184 ? -3.870 -21.023 -17.532 1.00 63.69 184 ARG A N 1
ATOM 1464 C CA . ARG A 1 184 ? -3.014 -22.095 -18.055 1.00 63.69 184 ARG A CA 1
ATOM 1465 C C . ARG A 1 184 ? -1.524 -21.854 -17.817 1.00 63.69 184 ARG A C 1
ATOM 1467 O O . ARG A 1 184 ? -0.737 -22.749 -18.125 1.00 63.69 184 ARG A O 1
ATOM 1474 N N . ARG A 1 185 ? -1.137 -20.676 -17.307 1.00 64.56 185 ARG A N 1
ATOM 1475 C CA . ARG A 1 185 ? 0.254 -20.216 -17.157 1.00 64.56 185 ARG A CA 1
ATOM 1476 C C . ARG A 1 185 ? 1.075 -20.522 -18.412 1.00 64.56 185 ARG A C 1
ATOM 1478 O O . ARG A 1 185 ? 2.140 -21.142 -18.352 1.00 64.56 185 ARG A O 1
ATOM 1485 N N . SER A 1 186 ? 0.499 -20.217 -19.573 1.00 56.03 186 SER A N 1
ATOM 1486 C CA . SER A 1 186 ? 1.053 -20.592 -20.871 1.00 56.03 186 SER A CA 1
ATOM 1487 C C . SER A 1 186 ? 1.474 -19.346 -21.628 1.00 56.03 186 SER A C 1
ATOM 1489 O O . SER A 1 186 ? 0.667 -18.451 -21.840 1.00 56.03 186 SER A O 1
ATOM 1491 N N . SER A 1 187 ? 2.731 -19.320 -22.065 1.00 53.12 187 SER A N 1
ATOM 1492 C CA . SER A 1 187 ? 3.290 -18.313 -22.972 1.00 53.12 187 SER A CA 1
ATOM 1493 C C . SER A 1 187 ? 3.202 -18.735 -24.447 1.00 53.12 187 SER A C 1
ATOM 1495 O O . SER A 1 187 ? 3.639 -18.000 -25.328 1.00 53.12 187 SER A O 1
ATOM 1497 N N . SER A 1 188 ? 2.621 -19.909 -24.743 1.00 47.59 188 SER A N 1
ATOM 1498 C CA . SER A 1 188 ? 2.384 -20.377 -26.111 1.00 47.59 188 SER A CA 1
ATOM 1499 C C . SER A 1 188 ? 1.084 -21.183 -26.220 1.00 47.59 188 SER A C 1
ATOM 1501 O O . SER A 1 188 ? 1.058 -22.389 -25.960 1.00 47.59 188 SER A O 1
ATOM 1503 N N . LEU A 1 189 ? 0.004 -20.552 -26.685 1.00 45.81 189 LEU A N 1
ATOM 1504 C CA . LEU A 1 189 ? -1.047 -21.303 -27.370 1.00 45.81 189 LEU A CA 1
ATOM 1505 C C . LEU A 1 189 ? -0.599 -21.499 -28.823 1.00 45.81 189 LEU A C 1
ATOM 1507 O O . LEU A 1 189 ? -0.304 -20.534 -29.524 1.00 45.81 189 LEU A O 1
ATOM 1511 N N . SER A 1 190 ? -0.510 -22.745 -29.286 1.00 41.88 190 SER A N 1
ATOM 1512 C CA . SER A 1 190 ? -0.141 -23.046 -30.671 1.00 41.88 190 SER A CA 1
ATOM 1513 C C . SER A 1 190 ? -1.222 -22.536 -31.639 1.00 41.88 190 SER A C 1
ATOM 1515 O O . SER A 1 190 ? -2.279 -23.148 -31.771 1.00 41.88 190 SER A O 1
ATOM 1517 N N . GLY A 1 191 ? -0.954 -21.416 -32.316 1.00 46.19 191 GLY A N 1
ATOM 1518 C CA . GLY A 1 191 ? -1.793 -20.836 -33.370 1.00 46.19 191 GLY A CA 1
ATOM 1519 C C . GLY A 1 191 ? -1.320 -19.424 -33.732 1.00 46.19 191 GLY A C 1
ATOM 1520 O O . GLY A 1 191 ? -1.119 -18.601 -32.849 1.00 46.19 191 GLY A O 1
ATOM 1521 N N . SER A 1 192 ? -1.135 -19.134 -35.023 1.00 39.81 192 SER A N 1
ATOM 1522 C CA . SER A 1 192 ? -0.431 -17.945 -35.555 1.00 39.81 192 SER A CA 1
ATOM 1523 C C . SER A 1 192 ? -1.052 -16.563 -35.244 1.00 39.81 192 SER A C 1
ATOM 1525 O O . SER A 1 192 ? -0.593 -15.581 -35.811 1.00 39.81 192 SER A O 1
ATOM 1527 N N . ASN A 1 193 ? -2.070 -16.462 -34.384 1.00 43.25 193 ASN A N 1
ATOM 1528 C CA . ASN A 1 193 ? -2.777 -15.213 -34.055 1.00 43.25 193 ASN A CA 1
ATOM 1529 C C . ASN A 1 193 ? -3.273 -15.155 -32.593 1.00 43.25 193 ASN A C 1
ATOM 1531 O O . ASN A 1 193 ? -4.195 -14.405 -32.285 1.00 43.25 193 ASN A O 1
ATOM 1535 N N . VAL A 1 194 ? -2.704 -15.950 -31.680 1.00 43.94 194 VAL A N 1
ATOM 1536 C CA . VAL A 1 194 ? -3.100 -15.924 -30.261 1.00 43.94 194 VAL A CA 1
ATOM 1537 C C . VAL A 1 194 ? -2.064 -15.135 -29.465 1.00 43.94 194 VAL A C 1
ATOM 1539 O O . VAL A 1 194 ? -0.962 -15.624 -29.230 1.00 43.94 194 VAL A O 1
ATOM 1542 N N . VAL A 1 195 ? -2.408 -13.912 -29.051 1.00 45.34 195 VAL A N 1
ATOM 1543 C CA . VAL A 1 195 ? -1.640 -13.182 -28.033 1.00 45.34 195 VAL A CA 1
ATOM 1544 C C . VAL A 1 195 ? -1.844 -13.913 -26.706 1.00 45.34 195 VAL A C 1
ATOM 1546 O O . VAL A 1 195 ? -2.970 -14.134 -26.264 1.00 45.34 195 VAL A O 1
ATOM 1549 N N . VAL A 1 196 ? -0.752 -14.373 -26.107 1.00 48.06 196 VAL A N 1
ATOM 1550 C CA . VAL A 1 196 ? -0.761 -15.202 -24.900 1.00 48.06 196 VAL A CA 1
ATOM 1551 C C . VAL A 1 196 ? -0.500 -14.287 -23.704 1.00 48.06 196 VAL A C 1
ATOM 1553 O O . VAL A 1 196 ? 0.585 -13.726 -23.586 1.00 48.06 196 VAL A O 1
ATOM 1556 N N . GLY A 1 197 ? -1.512 -14.070 -22.862 1.00 52.16 197 GLY A N 1
ATOM 1557 C CA . GLY A 1 197 ? -1.393 -13.267 -21.642 1.00 52.16 197 GLY A CA 1
ATOM 1558 C C . GLY A 1 197 ? -0.845 -14.101 -20.488 1.00 52.16 197 GLY A C 1
ATOM 1559 O O . GLY A 1 197 ? -1.600 -14.827 -19.846 1.00 52.16 197 GLY A O 1
ATOM 1560 N N . ASP A 1 198 ? 0.465 -14.023 -20.262 1.00 63.19 198 ASP A N 1
ATOM 1561 C CA . ASP A 1 198 ? 1.101 -14.420 -18.998 1.00 63.19 198 ASP A CA 1
ATOM 1562 C C . ASP A 1 198 ? 0.949 -13.281 -17.961 1.00 63.19 198 ASP A C 1
ATOM 1564 O O . ASP A 1 198 ? 0.326 -12.259 -18.255 1.00 63.19 198 ASP A O 1
ATOM 1568 N N . SER A 1 199 ? 1.514 -13.427 -16.760 1.00 74.88 199 SER A N 1
ATOM 1569 C CA . SER A 1 199 ? 1.606 -12.343 -15.768 1.00 74.88 199 SER A CA 1
ATOM 1570 C C . SER A 1 199 ? 2.198 -11.074 -16.406 1.00 74.88 199 SER A C 1
ATOM 1572 O O . SER A 1 199 ? 3.336 -11.080 -16.875 1.00 74.88 199 SER A O 1
ATOM 1574 N N . VAL A 1 200 ? 1.434 -9.978 -16.428 1.00 81.69 200 VAL A N 1
ATOM 1575 C CA . VAL A 1 200 ? 1.833 -8.677 -17.013 1.00 81.69 200 VAL A CA 1
ATOM 1576 C C . VAL A 1 200 ? 2.448 -7.726 -15.982 1.00 81.69 200 VAL A C 1
ATOM 1578 O O . VAL A 1 200 ? 2.938 -6.645 -16.313 1.00 81.69 200 VAL A O 1
ATOM 1581 N N . GLY A 1 201 ? 2.428 -8.123 -14.714 1.00 87.06 201 GLY A N 1
ATOM 1582 C CA . GLY A 1 201 ? 2.954 -7.339 -13.612 1.00 87.06 201 GLY A CA 1
ATOM 1583 C C . GLY A 1 201 ? 2.759 -8.030 -12.273 1.00 87.06 201 GLY A C 1
ATOM 1584 O O . GLY A 1 201 ? 2.332 -9.183 -12.210 1.00 87.06 201 GLY A O 1
ATOM 1585 N N . ASN A 1 202 ? 3.055 -7.298 -11.207 1.00 89.06 202 ASN A N 1
ATOM 1586 C CA . ASN A 1 202 ? 2.964 -7.763 -9.836 1.00 89.06 202 ASN A CA 1
ATOM 1587 C C . ASN A 1 202 ? 2.379 -6.693 -8.915 1.00 89.06 202 ASN A C 1
ATOM 1589 O O . ASN A 1 202 ? 2.622 -5.496 -9.094 1.00 89.06 202 ASN A O 1
ATOM 1593 N N . VAL A 1 203 ? 1.665 -7.146 -7.887 1.00 91.69 203 VAL A N 1
ATOM 1594 C CA . VAL A 1 203 ? 1.150 -6.306 -6.801 1.00 91.69 203 VAL A CA 1
ATOM 1595 C C . VAL A 1 203 ? 1.905 -6.639 -5.521 1.00 91.69 203 VAL A C 1
ATOM 1597 O O . VAL A 1 203 ? 1.925 -7.787 -5.085 1.00 91.69 203 VAL A O 1
ATOM 1600 N N . PHE A 1 204 ? 2.507 -5.630 -4.892 1.00 91.69 204 PHE A N 1
ATOM 1601 C CA . PHE A 1 204 ? 3.180 -5.777 -3.602 1.00 91.69 204 PHE A CA 1
ATOM 1602 C C . PHE A 1 204 ? 2.285 -5.210 -2.498 1.00 91.69 204 PHE A C 1
ATOM 1604 O O . PHE A 1 204 ? 2.373 -4.027 -2.157 1.00 91.69 204 PHE A O 1
ATOM 1611 N N . TYR A 1 205 ? 1.406 -6.058 -1.955 1.00 91.56 205 TYR A N 1
ATOM 1612 C CA . TYR A 1 205 ? 0.322 -5.657 -1.048 1.00 91.56 205 TYR A CA 1
ATOM 1613 C C . TYR A 1 205 ? 0.797 -4.905 0.201 1.00 91.56 205 TYR A C 1
ATOM 1615 O O . TYR A 1 205 ? 0.232 -3.865 0.541 1.00 91.56 205 TYR A O 1
ATOM 1623 N N . ASP A 1 206 ? 1.862 -5.392 0.840 1.00 90.06 206 ASP A N 1
ATOM 1624 C CA . ASP A 1 206 ? 2.386 -4.839 2.099 1.00 90.06 206 ASP A CA 1
ATOM 1625 C C . ASP A 1 206 ? 3.147 -3.524 1.896 1.00 90.06 206 ASP A C 1
ATOM 1627 O O . ASP A 1 206 ? 3.245 -2.692 2.799 1.00 90.06 206 ASP A O 1
ATOM 1631 N N . GLN A 1 207 ? 3.731 -3.349 0.709 1.00 89.75 207 GLN A N 1
ATOM 1632 C CA . GLN A 1 207 ? 4.548 -2.182 0.379 1.00 89.75 207 GLN A CA 1
ATOM 1633 C C . GLN A 1 207 ? 3.729 -1.070 -0.280 1.00 89.75 207 GLN A C 1
ATOM 1635 O O . GLN A 1 207 ? 4.146 0.087 -0.271 1.00 89.75 207 GLN A O 1
ATOM 1640 N N . GLY A 1 208 ? 2.569 -1.411 -0.844 1.00 90.62 208 GLY A N 1
ATOM 1641 C CA . GLY A 1 208 ? 1.679 -0.455 -1.481 1.00 90.62 208 GLY A CA 1
ATOM 1642 C C . GLY A 1 208 ? 2.199 0.045 -2.819 1.00 90.62 208 GLY A C 1
ATOM 1643 O O . GLY A 1 208 ? 2.170 1.241 -3.086 1.00 90.62 208 GLY A O 1
ATOM 1644 N N . PHE A 1 209 ? 2.702 -0.836 -3.675 1.00 91.38 209 PHE A N 1
ATOM 1645 C CA . PHE A 1 209 ? 2.979 -0.446 -5.051 1.00 91.38 209 PHE A CA 1
ATOM 1646 C C . PHE A 1 209 ? 2.696 -1.584 -6.020 1.00 91.38 209 PHE A C 1
ATOM 1648 O O . PHE A 1 209 ? 2.706 -2.766 -5.672 1.00 91.38 209 PHE A O 1
ATOM 1655 N N . ILE A 1 210 ? 2.433 -1.189 -7.255 1.00 92.94 210 ILE A N 1
ATOM 1656 C CA . ILE A 1 210 ? 2.111 -2.079 -8.360 1.00 92.94 210 ILE A CA 1
ATOM 1657 C C . ILE A 1 210 ? 3.193 -1.899 -9.413 1.00 92.94 210 ILE A C 1
ATOM 1659 O O . ILE A 1 210 ? 3.557 -0.770 -9.743 1.00 92.94 210 ILE A O 1
ATOM 1663 N N . VAL A 1 211 ? 3.717 -3.002 -9.935 1.00 91.94 211 VAL A N 1
ATOM 1664 C CA . VAL A 1 211 ? 4.703 -2.988 -11.013 1.00 91.94 211 VAL A CA 1
ATOM 1665 C C . VAL A 1 211 ? 4.088 -3.622 -12.242 1.00 91.94 211 VAL A C 1
ATOM 1667 O O . VAL A 1 211 ? 3.643 -4.759 -12.193 1.00 91.94 211 VAL A O 1
ATOM 1670 N N . ILE A 1 212 ? 4.110 -2.905 -13.354 1.00 90.38 212 ILE A N 1
ATOM 1671 C CA . ILE A 1 212 ? 3.678 -3.403 -14.658 1.00 90.38 212 ILE A CA 1
ATOM 1672 C C . ILE A 1 212 ? 4.908 -3.438 -15.541 1.00 90.38 212 ILE A C 1
ATOM 1674 O O . ILE A 1 212 ? 5.715 -2.505 -15.521 1.00 90.38 212 ILE A O 1
ATOM 1678 N N . THR A 1 213 ? 5.081 -4.511 -16.298 1.00 87.62 213 THR A N 1
ATOM 1679 C CA . THR A 1 213 ? 6.211 -4.641 -17.210 1.00 87.62 213 THR A CA 1
ATOM 1680 C C . THR A 1 213 ? 5.740 -4.855 -18.635 1.00 87.62 213 THR A C 1
ATOM 1682 O O . THR A 1 213 ? 4.683 -5.426 -18.894 1.00 87.62 213 THR A O 1
ATOM 1685 N N . ASP A 1 214 ? 6.545 -4.383 -19.575 1.00 79.38 214 ASP A N 1
ATOM 1686 C CA . ASP A 1 214 ? 6.267 -4.528 -20.992 1.00 79.38 214 ASP A CA 1
ATOM 1687 C C . ASP A 1 214 ? 6.554 -5.967 -21.451 1.00 79.38 214 ASP A C 1
ATOM 1689 O O . ASP A 1 214 ? 7.690 -6.327 -21.764 1.00 79.38 214 ASP A O 1
ATOM 1693 N N . THR A 1 215 ? 5.520 -6.812 -21.459 1.00 71.00 215 THR A N 1
ATOM 1694 C CA . THR A 1 215 ? 5.571 -8.184 -22.001 1.00 71.00 215 THR A CA 1
ATOM 1695 C C . THR A 1 215 ? 5.348 -8.233 -23.523 1.00 71.00 215 THR A C 1
ATOM 1697 O O . THR A 1 215 ? 5.295 -9.318 -24.104 1.00 71.00 215 THR A O 1
ATOM 1700 N N . GLY A 1 216 ? 5.241 -7.079 -24.196 1.00 66.56 216 GLY A N 1
ATOM 1701 C CA . GLY A 1 216 ? 4.982 -6.952 -25.631 1.00 66.56 216 GLY A CA 1
ATOM 1702 C C . GLY A 1 216 ? 4.292 -5.628 -25.980 1.00 66.56 216 GLY A C 1
ATOM 1703 O O . GLY A 1 216 ? 3.781 -4.929 -25.110 1.00 66.56 216 GLY A O 1
ATOM 1704 N N . SER A 1 217 ? 4.181 -5.309 -27.275 1.00 63.62 217 SER A N 1
ATOM 1705 C CA . SER A 1 217 ? 3.756 -3.985 -27.778 1.00 63.62 217 SER A CA 1
ATOM 1706 C C . SER A 1 217 ? 2.435 -3.427 -27.221 1.00 63.62 217 SER A C 1
ATOM 1708 O O . SER A 1 217 ? 2.225 -2.221 -27.307 1.00 63.62 217 SER A O 1
ATOM 1710 N N . LYS A 1 218 ? 1.558 -4.267 -26.652 1.00 72.12 218 LYS A N 1
ATOM 1711 C CA . LYS A 1 218 ? 0.292 -3.863 -26.017 1.00 72.12 218 LYS A CA 1
ATOM 1712 C C . LYS A 1 218 ? 0.492 -3.172 -24.656 1.00 72.12 218 LYS A C 1
ATOM 1714 O O . LYS A 1 218 ? -0.276 -2.283 -24.319 1.00 72.12 218 LYS A O 1
ATOM 1719 N N . TYR A 1 219 ? 1.513 -3.546 -23.879 1.00 77.12 219 TYR A N 1
ATOM 1720 C CA . TYR A 1 219 ? 1.635 -3.120 -22.474 1.00 77.12 219 TYR A CA 1
ATOM 1721 C C . TYR A 1 219 ? 2.625 -1.966 -22.245 1.00 77.12 219 TYR A C 1
ATOM 1723 O O . TYR A 1 219 ? 2.699 -1.416 -21.148 1.00 77.12 219 TYR A O 1
ATOM 1731 N N . GLY A 1 220 ? 3.374 -1.556 -23.273 1.00 73.50 220 GLY A N 1
ATOM 1732 C CA . GLY A 1 220 ? 4.401 -0.513 -23.159 1.00 73.50 220 GLY A CA 1
ATOM 1733 C C . GLY A 1 220 ? 3.876 0.905 -22.876 1.00 73.50 220 GLY A C 1
ATOM 1734 O O . GLY A 1 220 ? 4.636 1.753 -22.399 1.00 73.50 220 GLY A O 1
ATOM 1735 N N . ASN A 1 221 ? 2.593 1.172 -23.145 1.00 79.12 221 ASN A N 1
ATOM 1736 C CA . ASN A 1 221 ? 1.954 2.473 -22.904 1.00 79.12 221 ASN A CA 1
ATOM 1737 C C . ASN A 1 221 ? 1.029 2.501 -21.683 1.00 79.12 221 ASN A C 1
ATOM 1739 O O . ASN A 1 221 ? 0.501 3.565 -21.364 1.00 79.12 221 ASN A O 1
ATOM 1743 N N . VAL A 1 222 ? 0.891 1.382 -20.969 1.00 80.94 222 VAL A N 1
ATOM 1744 C CA . VAL A 1 222 ? 0.013 1.304 -19.800 1.00 80.94 222 VAL A CA 1
ATOM 1745 C C . VAL A 1 222 ? 0.447 2.327 -18.762 1.00 80.94 222 VAL A C 1
ATOM 1747 O O . VAL A 1 222 ? 1.627 2.416 -18.404 1.00 80.94 222 VAL A O 1
ATOM 1750 N N . ALA A 1 223 ? -0.523 3.106 -18.302 1.00 76.31 223 ALA A N 1
ATOM 1751 C CA . ALA A 1 223 ? -0.398 4.108 -17.266 1.00 76.31 223 ALA A CA 1
ATOM 1752 C C . ALA A 1 223 ? 0.678 5.174 -17.596 1.00 76.31 223 ALA A C 1
ATOM 1754 O O . ALA A 1 223 ? 1.395 5.684 -16.729 1.00 76.31 223 ALA A O 1
ATOM 1755 N N . LYS A 1 224 ? 0.834 5.469 -18.896 1.00 81.88 224 LYS A N 1
ATOM 1756 C CA . LYS A 1 224 ? 1.756 6.479 -19.442 1.00 81.88 224 LYS A CA 1
ATOM 1757 C C . LYS A 1 224 ? 1.033 7.703 -19.996 1.00 81.88 224 LYS A C 1
ATOM 1759 O O . LYS A 1 224 ? 1.576 8.802 -19.905 1.00 81.88 224 LYS A O 1
ATOM 1764 N N . LEU A 1 225 ? -0.103 7.488 -20.654 1.00 81.06 225 LEU A N 1
ATOM 1765 C CA . LEU A 1 225 ? -0.882 8.552 -21.275 1.00 81.06 225 LEU A CA 1
ATOM 1766 C C . LEU A 1 225 ? -1.793 9.218 -20.231 1.00 81.06 225 LEU A C 1
ATOM 1768 O O . LEU A 1 225 ? -2.007 8.686 -19.143 1.00 81.06 225 LEU A O 1
ATOM 1772 N N . GLU A 1 226 ? -2.254 10.421 -20.552 1.00 77.12 226 GLU A N 1
ATOM 1773 C CA . GLU A 1 226 ? -3.074 11.275 -19.688 1.00 77.12 226 GLU A CA 1
ATOM 1774 C C . GLU A 1 226 ? -4.307 11.741 -20.482 1.00 77.12 226 GLU A C 1
ATOM 1776 O O . GLU A 1 226 ? -4.295 11.763 -21.718 1.00 77.12 226 GLU A O 1
ATOM 1781 N N . GLY A 1 227 ? -5.372 12.145 -19.792 1.00 75.75 227 GLY A N 1
ATOM 1782 C CA . GLY A 1 227 ? -6.620 12.601 -20.398 1.00 75.75 227 GLY A CA 1
ATOM 1783 C C . GLY A 1 227 ? -7.497 11.449 -20.892 1.00 75.75 227 GLY A C 1
ATOM 1784 O O . GLY A 1 227 ? -7.783 10.513 -20.155 1.00 75.75 227 GLY A O 1
ATOM 1785 N N . THR A 1 228 ? -7.970 11.523 -22.140 1.00 73.88 228 THR A N 1
ATOM 1786 C CA . THR A 1 228 ? -8.875 10.507 -22.720 1.00 73.88 228 THR A CA 1
ATOM 1787 C C . THR A 1 228 ? -8.253 9.107 -22.755 1.00 73.88 228 THR A C 1
ATOM 1789 O O . THR A 1 228 ? -8.971 8.123 -22.603 1.00 73.88 228 THR A O 1
ATOM 1792 N N . ASP A 1 229 ? -6.927 9.041 -22.860 1.00 80.75 229 ASP A N 1
ATOM 1793 C CA . ASP A 1 229 ? -6.145 7.803 -22.911 1.00 80.75 229 ASP A CA 1
ATOM 1794 C C . ASP A 1 229 ? -5.535 7.448 -21.536 1.00 80.75 229 ASP A C 1
ATOM 1796 O O . ASP A 1 229 ? -4.564 6.696 -21.451 1.00 80.75 229 ASP A O 1
ATOM 1800 N N . GLY A 1 230 ? -6.054 8.052 -20.461 1.00 81.88 230 GLY A N 1
ATOM 1801 C CA . GLY A 1 230 ? -5.568 7.892 -19.094 1.00 81.88 230 GLY A CA 1
ATOM 1802 C C . GLY A 1 230 ? -5.832 6.513 -18.484 1.00 81.88 230 GLY A C 1
ATOM 1803 O O . GLY A 1 230 ? -6.327 5.582 -19.131 1.00 81.88 230 GLY A O 1
ATOM 1804 N N . TYR A 1 231 ? -5.500 6.405 -17.198 1.00 87.44 231 TYR A N 1
ATOM 1805 C CA . TYR A 1 231 ? -5.685 5.196 -16.401 1.00 87.44 231 TYR A CA 1
ATOM 1806 C C . TYR A 1 231 ? -6.616 5.455 -15.217 1.00 87.44 231 TYR A C 1
ATOM 1808 O O . TYR A 1 231 ? -6.678 6.563 -14.686 1.00 87.44 231 TYR A O 1
ATOM 1816 N N . GLU A 1 232 ? -7.274 4.395 -14.770 1.00 90.56 232 GLU A N 1
ATOM 1817 C CA . GLU A 1 232 ? -8.110 4.339 -13.581 1.00 90.56 232 GLU A CA 1
ATOM 1818 C C . GLU A 1 232 ? -7.682 3.135 -12.740 1.00 90.56 232 GLU A C 1
ATOM 1820 O O . GLU A 1 232 ? -7.648 1.997 -13.211 1.00 90.56 232 GLU A O 1
ATOM 1825 N N . LEU A 1 233 ? -7.296 3.395 -11.496 1.00 92.44 233 LEU A N 1
ATOM 1826 C CA . LEU A 1 233 ? -6.842 2.402 -10.536 1.00 92.44 233 LEU A CA 1
ATOM 1827 C C . LEU A 1 233 ? -7.853 2.283 -9.400 1.00 92.44 233 LEU A C 1
ATOM 1829 O O . LEU A 1 233 ? -8.025 3.223 -8.624 1.00 92.44 233 LEU A O 1
ATOM 1833 N N . GLU A 1 234 ? -8.399 1.088 -9.226 1.00 95.00 234 GLU A N 1
ATOM 1834 C CA . GLU A 1 234 ? -9.255 0.719 -8.106 1.00 95.00 234 GLU A CA 1
ATOM 1835 C C . GLU A 1 234 ? -8.528 -0.271 -7.187 1.00 95.00 234 GLU A C 1
ATOM 1837 O O . GLU A 1 234 ? -7.879 -1.214 -7.646 1.00 95.00 234 GLU A O 1
ATOM 1842 N N . PHE A 1 235 ? -8.613 -0.060 -5.871 1.00 95.19 235 PHE A N 1
ATOM 1843 C CA . PHE A 1 235 ? -8.161 -1.037 -4.875 1.00 95.19 235 PHE A CA 1
ATOM 1844 C C . PHE A 1 235 ? -8.855 -0.847 -3.526 1.00 95.19 235 PHE A C 1
ATOM 1846 O O . PHE A 1 235 ? -9.379 0.224 -3.210 1.00 95.19 235 PHE A O 1
ATOM 1853 N N . GLN A 1 236 ? -8.801 -1.870 -2.669 1.00 95.88 236 GLN A N 1
ATOM 1854 C CA . GLN A 1 236 ? -9.264 -1.769 -1.285 1.00 95.88 236 GLN A CA 1
ATOM 1855 C C . GLN A 1 236 ? -8.089 -1.782 -0.304 1.00 95.88 236 GLN A C 1
ATOM 1857 O O . GLN A 1 236 ? -7.275 -2.702 -0.287 1.00 95.88 236 GLN A O 1
ATOM 1862 N N . GLY A 1 237 ? -8.010 -0.760 0.547 1.00 94.62 237 GLY A N 1
ATOM 1863 C CA . GLY A 1 237 ? -7.105 -0.738 1.695 1.00 94.62 237 GLY A CA 1
ATOM 1864 C C . GLY A 1 237 ? -7.676 -1.522 2.872 1.00 94.62 237 GLY A C 1
ATOM 1865 O O . GLY A 1 237 ? -8.897 -1.604 3.037 1.00 94.62 237 GLY A O 1
ATOM 1866 N N . THR A 1 238 ? -6.801 -2.067 3.713 1.00 94.62 238 THR A N 1
ATOM 1867 C CA . THR A 1 238 ? -7.182 -2.828 4.907 1.00 94.62 238 THR A CA 1
ATOM 1868 C C . THR A 1 238 ? -6.845 -2.064 6.185 1.00 94.62 238 THR A C 1
ATOM 1870 O O . THR A 1 238 ? -5.821 -1.380 6.304 1.00 94.62 238 THR A O 1
ATOM 1873 N N . LYS A 1 239 ? -7.724 -2.182 7.182 1.00 94.06 239 LYS A N 1
ATOM 1874 C CA . LYS A 1 239 ? -7.460 -1.684 8.530 1.00 94.06 239 LYS A CA 1
ATOM 1875 C C . LYS A 1 239 ? -8.059 -2.616 9.569 1.00 94.06 239 LYS A C 1
ATOM 1877 O O . LYS A 1 239 ? -9.241 -2.938 9.494 1.00 94.06 239 LYS A O 1
ATOM 1882 N N . THR A 1 240 ? -7.278 -2.998 10.571 1.00 93.44 240 THR A N 1
ATOM 1883 C CA . THR A 1 240 ? -7.798 -3.752 11.711 1.00 93.44 240 THR A CA 1
ATOM 1884 C C . THR A 1 240 ? -8.333 -2.783 12.765 1.00 93.44 240 THR A C 1
ATOM 1886 O O . THR A 1 240 ? -7.581 -1.982 13.330 1.00 93.44 240 THR A O 1
ATOM 1889 N N . ILE A 1 241 ? -9.638 -2.850 13.031 1.00 92.38 241 ILE A N 1
ATOM 1890 C CA . ILE A 1 241 ? -10.292 -2.161 14.147 1.00 92.38 241 ILE A CA 1
ATOM 1891 C C . ILE A 1 241 ? -10.447 -3.167 15.286 1.00 92.38 241 ILE A C 1
ATOM 1893 O O . ILE A 1 241 ? -10.718 -4.344 15.059 1.00 92.38 241 ILE A O 1
ATOM 1897 N N . ARG A 1 242 ? -10.225 -2.712 16.520 1.00 91.38 242 ARG A N 1
ATOM 1898 C CA . ARG A 1 242 ? -10.449 -3.514 17.723 1.00 91.38 242 ARG A CA 1
ATOM 1899 C C . ARG A 1 242 ? -11.687 -2.998 18.428 1.00 91.38 242 ARG A C 1
ATOM 1901 O O . ARG A 1 242 ? -11.741 -1.821 18.778 1.00 91.38 242 ARG A O 1
ATOM 1908 N N . GLU A 1 243 ? -12.648 -3.883 18.623 1.00 90.31 243 GLU A N 1
ATOM 1909 C CA . GLU A 1 243 ? -13.786 -3.641 19.492 1.00 90.31 243 GLU A CA 1
ATOM 1910 C C . GLU A 1 243 ? -13.433 -4.092 20.906 1.00 90.31 243 GLU A C 1
ATOM 1912 O O . GLU A 1 243 ? -12.878 -5.176 21.094 1.00 90.31 243 GLU A O 1
ATOM 1917 N N . TYR A 1 244 ? -13.729 -3.236 21.879 1.00 87.06 244 TYR A N 1
ATOM 1918 C CA . TYR A 1 244 ? -13.565 -3.527 23.295 1.00 87.06 244 TYR A CA 1
ATOM 1919 C C . TYR A 1 244 ? -14.957 -3.627 23.910 1.00 87.06 244 TYR A C 1
ATOM 1921 O O . TYR A 1 244 ? -15.663 -2.624 24.012 1.00 87.06 244 TYR A O 1
ATOM 1929 N N . GLU A 1 245 ? -15.341 -4.831 24.312 1.00 88.25 245 GLU A N 1
ATOM 1930 C CA . GLU A 1 245 ? -16.584 -5.091 25.025 1.00 88.25 245 GLU A CA 1
ATOM 1931 C C . GLU A 1 245 ? -16.265 -5.354 26.496 1.00 88.25 245 GLU A C 1
ATOM 1933 O O . GLU A 1 245 ? -15.430 -6.198 26.824 1.00 88.25 245 GLU A O 1
ATOM 1938 N N . PHE A 1 246 ? -16.938 -4.626 27.385 1.00 85.94 246 PHE A N 1
ATOM 1939 C CA . PHE A 1 246 ? -16.819 -4.799 28.827 1.00 85.94 246 PHE A CA 1
ATOM 1940 C C . PHE A 1 246 ? -18.198 -5.085 29.416 1.00 85.94 246 PHE A C 1
ATOM 1942 O O . PHE A 1 246 ? -19.090 -4.237 29.368 1.00 85.94 246 PHE A O 1
ATOM 1949 N N . LEU A 1 247 ? -18.363 -6.270 29.999 1.00 86.12 247 LEU A N 1
ATOM 1950 C CA . LEU A 1 247 ? -19.577 -6.669 30.695 1.00 86.12 247 LEU A CA 1
ATOM 1951 C C . LEU A 1 247 ? -19.438 -6.377 32.193 1.00 86.12 247 LEU A C 1
ATOM 1953 O O . LEU A 1 247 ? -18.570 -6.907 32.882 1.00 86.12 247 LEU A O 1
ATOM 1957 N N . CYS A 1 248 ? -20.329 -5.549 32.729 1.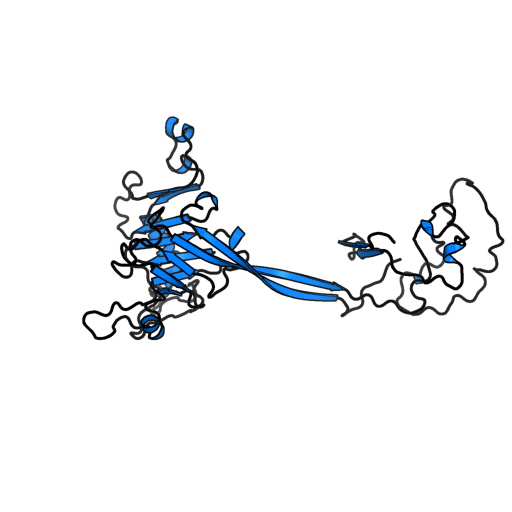00 82.38 248 CYS A N 1
ATOM 1958 C CA . CYS A 1 248 ? -20.390 -5.267 34.159 1.00 82.38 248 CYS A CA 1
ATOM 1959 C C . CYS A 1 248 ? -21.725 -5.764 34.720 1.00 82.38 248 CYS A C 1
ATOM 1961 O O . CYS A 1 248 ? -22.749 -5.095 34.604 1.00 82.38 248 CYS A O 1
ATOM 1963 N N . ASN A 1 249 ? -21.717 -6.958 35.317 1.00 81.06 249 ASN A N 1
ATOM 1964 C CA . ASN A 1 249 ? -22.917 -7.564 35.896 1.00 81.06 249 ASN A CA 1
ATOM 1965 C C . ASN A 1 249 ? -23.163 -7.034 37.304 1.00 81.06 249 ASN A C 1
ATOM 1967 O O . ASN A 1 249 ? -22.453 -7.428 38.225 1.00 81.06 249 ASN A O 1
ATOM 1971 N N . ILE A 1 250 ? -24.169 -6.184 37.479 1.00 78.06 250 ILE A N 1
ATOM 1972 C CA . ILE A 1 250 ? -24.565 -5.634 38.780 1.00 78.06 250 ILE A CA 1
ATOM 1973 C C . ILE A 1 250 ? -25.563 -6.577 39.450 1.00 78.06 250 ILE A C 1
ATOM 1975 O O . ILE A 1 250 ? -26.583 -6.916 38.854 1.00 78.06 250 ILE A O 1
ATOM 1979 N N . GLN A 1 251 ? -25.261 -7.006 40.674 1.00 79.62 251 GLN A N 1
ATOM 1980 C CA . GLN A 1 251 ? -26.153 -7.845 41.470 1.00 79.62 251 GLN A CA 1
ATOM 1981 C C . GLN A 1 251 ? -27.201 -7.004 42.206 1.00 79.62 251 GLN A C 1
ATOM 1983 O O . GLN A 1 251 ? -27.040 -5.795 42.405 1.00 79.62 251 GLN A O 1
ATOM 1988 N N . GLU A 1 252 ? -28.278 -7.660 42.643 1.00 74.75 252 GLU A N 1
ATOM 1989 C CA . GLU A 1 252 ? -29.259 -7.037 43.530 1.00 74.75 252 GLU A CA 1
ATOM 1990 C C . GLU A 1 252 ? -28.561 -6.486 44.781 1.00 74.75 252 GLU A C 1
ATOM 1992 O O . GLU A 1 252 ? -27.706 -7.139 45.379 1.00 74.75 252 GLU A O 1
ATOM 1997 N N . TYR A 1 253 ? -28.932 -5.267 45.170 1.00 71.88 253 TYR A N 1
ATOM 1998 C CA . TYR A 1 253 ? -28.406 -4.558 46.338 1.00 71.88 253 TYR A CA 1
ATOM 1999 C C . TYR A 1 253 ? -26.924 -4.133 46.294 1.00 71.88 253 TYR A C 1
ATOM 2001 O O . TYR A 1 253 ? -26.417 -3.651 47.305 1.00 71.88 253 TYR A O 1
ATOM 2009 N N . GLU A 1 254 ? -26.231 -4.247 45.158 1.00 70.38 254 GLU A N 1
ATOM 2010 C CA . GLU A 1 254 ? -24.804 -3.894 45.059 1.00 70.38 254 GLU A CA 1
ATOM 2011 C C . GLU A 1 254 ? -24.551 -2.376 44.958 1.00 70.38 254 GLU A C 1
ATOM 2013 O O . GLU A 1 254 ? -23.568 -1.867 45.492 1.00 70.38 254 GLU A O 1
ATOM 2018 N N . TYR A 1 255 ? -25.466 -1.627 44.330 1.00 72.75 255 TYR A N 1
ATOM 2019 C CA . TYR A 1 255 ? -25.368 -0.172 44.148 1.00 72.75 255 TYR A CA 1
ATOM 2020 C C . TYR A 1 255 ? -26.618 0.551 44.660 1.00 72.75 255 TYR A C 1
ATOM 2022 O O . TYR A 1 255 ? -27.409 1.091 43.891 1.00 72.75 255 TYR A O 1
ATOM 2030 N N . ASN A 1 256 ? -26.786 0.575 45.983 1.00 68.69 256 ASN A N 1
ATOM 2031 C CA . ASN A 1 256 ? -27.945 1.200 46.641 1.00 68.69 256 ASN A CA 1
ATOM 2032 C C . ASN A 1 256 ? -27.771 2.701 46.941 1.00 68.69 256 ASN A C 1
ATOM 2034 O O . ASN A 1 256 ? -28.682 3.330 47.477 1.00 68.69 256 ASN A O 1
ATOM 2038 N N . GLY A 1 257 ? -26.605 3.274 46.634 1.00 69.62 257 GLY A N 1
ATOM 2039 C CA . GLY A 1 257 ? -26.320 4.701 46.781 1.00 69.62 257 GLY A CA 1
ATOM 2040 C C . GLY A 1 257 ? -26.401 5.441 45.446 1.00 69.62 257 GLY A C 1
ATOM 2041 O O . GLY A 1 257 ? -26.084 4.882 44.398 1.00 69.62 257 GLY A O 1
ATOM 2042 N N . THR A 1 258 ? -26.784 6.717 45.475 1.00 69.00 258 THR A N 1
ATOM 2043 C CA . THR A 1 258 ? -26.741 7.602 44.302 1.00 69.00 258 THR A CA 1
ATOM 2044 C C . THR A 1 258 ? -25.716 8.713 44.511 1.00 69.00 258 THR A C 1
ATOM 2046 O O . THR A 1 258 ? -25.697 9.350 45.560 1.00 69.00 258 THR A O 1
ATOM 2049 N N . ASP A 1 259 ? -24.862 8.937 43.513 1.00 69.69 259 ASP A N 1
ATOM 2050 C CA . ASP A 1 259 ? -23.958 10.098 43.438 1.00 69.69 259 ASP A CA 1
ATOM 2051 C C . ASP A 1 259 ? -24.606 11.238 42.612 1.00 69.69 259 ASP A C 1
ATOM 2053 O O . ASP A 1 259 ? -23.981 12.257 42.305 1.00 69.69 259 ASP A O 1
ATOM 2057 N N . ASN A 1 260 ? -25.872 11.074 42.197 1.00 72.75 260 ASN A N 1
ATOM 2058 C CA . ASN A 1 260 ? -26.576 12.066 41.395 1.00 72.75 260 ASN A CA 1
ATOM 2059 C C . ASN A 1 260 ? -27.004 13.251 42.264 1.00 72.75 260 ASN A C 1
ATOM 2061 O O . ASN A 1 260 ? -27.942 13.151 43.055 1.00 72.75 260 ASN A O 1
ATOM 2065 N N . ILE A 1 261 ? -26.368 14.402 42.037 1.00 74.88 261 ILE A N 1
ATOM 2066 C CA . ILE A 1 261 ? -26.647 15.641 42.763 1.00 74.88 261 ILE A CA 1
ATOM 2067 C C . ILE A 1 261 ? -28.128 16.031 42.730 1.00 74.88 261 ILE A C 1
ATOM 2069 O O . ILE A 1 261 ? -28.611 16.626 43.681 1.00 74.88 261 ILE A O 1
ATOM 2073 N N . SER A 1 262 ? -28.889 15.706 41.679 1.00 75.75 262 SER A N 1
ATOM 2074 C CA . SER A 1 262 ? -30.302 16.100 41.620 1.00 75.75 262 SER A CA 1
ATOM 2075 C C . SER A 1 262 ? -31.181 15.355 42.626 1.00 75.75 262 SER A C 1
ATOM 2077 O O . SER A 1 262 ? -32.258 15.849 42.952 1.00 75.75 262 SER A O 1
ATOM 2079 N N . ALA A 1 263 ? -30.734 14.205 43.138 1.00 75.62 263 ALA A N 1
ATOM 2080 C CA . ALA A 1 263 ? -31.513 13.370 44.045 1.00 75.62 263 ALA A CA 1
ATOM 2081 C C . ALA A 1 263 ? -31.695 13.999 45.436 1.00 75.62 263 ALA A C 1
ATOM 2083 O O . ALA A 1 263 ? -32.648 13.661 46.138 1.00 75.62 263 ALA A O 1
ATOM 2084 N N . THR A 1 264 ? -30.832 14.933 45.841 1.00 73.88 264 THR A N 1
ATOM 2085 C CA . THR A 1 264 ? -30.865 15.540 47.178 1.00 73.88 264 THR A CA 1
ATOM 2086 C C . THR A 1 264 ? -31.252 17.025 47.128 1.00 73.88 264 THR A C 1
ATOM 2088 O O . THR A 1 264 ? -30.902 17.743 46.180 1.00 73.88 264 THR A O 1
ATOM 2091 N N . PRO A 1 265 ? -31.958 17.537 48.153 1.00 66.44 265 PRO A N 1
ATOM 2092 C CA . PRO A 1 265 ? -32.117 18.974 48.343 1.00 66.44 265 PRO A CA 1
ATOM 2093 C C . PRO A 1 265 ? -30.739 19.644 48.459 1.00 66.44 265 PRO A C 1
ATOM 2095 O O . PRO A 1 265 ? -29.844 19.124 49.121 1.00 66.44 265 PRO A O 1
ATOM 2098 N N . GLY A 1 266 ? -30.545 20.782 47.787 1.00 70.06 266 GLY A N 1
ATOM 2099 C CA . GLY A 1 266 ? -29.258 21.496 47.790 1.00 70.06 266 GLY A CA 1
ATOM 2100 C C . GLY A 1 266 ? -28.209 20.972 46.800 1.00 70.06 266 GLY A C 1
ATOM 2101 O O . GLY A 1 266 ? -27.107 21.509 46.759 1.00 70.06 266 GLY A O 1
ATOM 2102 N N . ARG A 1 267 ? -28.555 19.991 45.954 1.00 68.62 267 ARG A N 1
ATOM 2103 C CA . ARG A 1 267 ? -27.682 19.436 44.905 1.00 68.62 267 ARG A CA 1
ATOM 2104 C C . ARG A 1 267 ? -26.371 18.829 45.418 1.00 68.62 267 ARG A C 1
ATOM 2106 O O . ARG A 1 267 ? -25.310 19.036 44.831 1.00 68.62 267 ARG A O 1
ATOM 2113 N N . SER A 1 268 ? -26.448 18.067 46.504 1.00 62.91 268 SER A N 1
ATOM 2114 C CA . SER A 1 268 ? -25.295 17.376 47.075 1.00 62.91 268 SER A CA 1
ATOM 2115 C C . SER A 1 268 ? -25.205 15.937 46.560 1.00 62.91 268 SER A C 1
ATOM 2117 O O . SER A 1 268 ? -26.152 15.165 46.688 1.00 62.91 268 SER A O 1
ATOM 2119 N N . GLY A 1 269 ? -24.074 15.575 45.959 1.00 58.81 269 GLY A N 1
ATOM 2120 C CA . GLY A 1 269 ? -23.785 14.207 45.505 1.00 58.81 269 GLY A CA 1
ATOM 2121 C C . GLY A 1 269 ? -22.850 13.446 46.444 1.00 58.81 269 GLY A C 1
ATOM 2122 O O . GLY A 1 269 ? -22.348 12.394 46.069 1.00 58.81 269 GLY A O 1
ATOM 2123 N N . SER A 1 270 ? -22.540 13.996 47.622 1.00 59.75 270 SER A N 1
ATOM 2124 C CA . SER A 1 270 ? -21.658 13.340 48.585 1.00 59.75 270 SER A CA 1
ATOM 2125 C C . SER A 1 270 ? -22.389 12.219 49.325 1.00 59.75 270 SER A C 1
ATOM 2127 O O . SER A 1 270 ? -23.589 12.299 49.580 1.00 59.75 270 SER A O 1
ATOM 2129 N N . GLN A 1 271 ? -21.651 11.177 49.703 1.00 57.69 271 GLN A N 1
ATOM 2130 C CA . GLN A 1 271 ? -22.140 10.056 50.508 1.00 57.69 271 GLN A CA 1
ATOM 2131 C C . GLN A 1 271 ? -21.352 9.985 51.824 1.00 57.69 271 GLN A C 1
ATOM 2133 O O . GLN A 1 271 ? -20.162 10.311 51.846 1.00 57.69 271 GLN A O 1
ATOM 2138 N N . LEU A 1 272 ? -22.001 9.583 52.928 1.00 55.41 272 LEU A N 1
ATOM 2139 C CA . LEU A 1 272 ? -21.304 9.338 54.198 1.00 55.41 272 LEU A CA 1
ATOM 2140 C C . LEU A 1 272 ? -20.562 8.016 54.068 1.00 55.41 272 LEU A C 1
ATOM 2142 O O . LEU A 1 272 ? -21.181 6.966 53.909 1.00 55.41 272 LEU A O 1
ATOM 2146 N N . LEU A 1 273 ? -19.242 8.071 54.180 1.00 48.38 273 LEU A N 1
ATOM 2147 C CA . LEU A 1 273 ? -18.423 6.882 54.347 1.00 48.38 273 LEU A CA 1
ATOM 2148 C C . LEU A 1 273 ? -18.349 6.569 55.847 1.00 48.38 273 LEU A C 1
ATOM 2150 O O . LEU A 1 273 ? -18.029 7.448 56.649 1.00 48.38 273 LEU A O 1
ATOM 2154 N N . GLY A 1 274 ? -18.679 5.335 56.230 1.00 49.59 274 GLY A N 1
ATOM 2155 C CA . GLY A 1 274 ? -18.466 4.853 57.595 1.00 49.59 274 GLY A CA 1
ATOM 2156 C C . GLY A 1 274 ? -16.976 4.823 57.954 1.00 49.59 274 GLY A C 1
ATOM 2157 O O . GLY A 1 274 ? -16.113 4.844 57.077 1.00 49.59 274 GLY A O 1
ATOM 2158 N N . SER A 1 275 ? -16.664 4.757 59.252 1.00 45.25 275 SER A N 1
ATOM 2159 C CA . SER A 1 275 ? -15.281 4.648 59.751 1.00 45.25 275 SER A CA 1
ATOM 2160 C C . SER A 1 275 ? -14.579 3.358 59.314 1.00 45.25 275 SER A C 1
ATOM 2162 O O . SER A 1 275 ? -13.350 3.301 59.311 1.00 45.25 275 SER A O 1
ATOM 2164 N N . ASP A 1 276 ? -15.351 2.344 58.924 1.00 43.75 276 ASP A N 1
ATOM 2165 C CA . ASP A 1 276 ? -14.859 1.120 58.314 1.00 43.75 276 ASP A CA 1
ATOM 2166 C C . ASP A 1 276 ? -14.977 1.202 56.784 1.00 43.75 276 ASP A C 1
ATOM 2168 O O . ASP A 1 276 ? -16.041 1.002 56.196 1.00 43.75 276 ASP A O 1
ATOM 2172 N N . LEU A 1 277 ? -13.859 1.535 56.138 1.00 46.28 277 LEU A N 1
ATOM 2173 C CA . LEU A 1 277 ? -13.733 1.619 54.681 1.00 46.28 277 LEU A CA 1
ATOM 2174 C C . LEU A 1 277 ? -13.458 0.250 54.030 1.00 46.28 277 LEU A C 1
ATOM 2176 O O . LEU A 1 277 ? -13.340 0.182 52.807 1.00 46.28 277 LEU A O 1
ATOM 2180 N N . SER A 1 278 ? -13.344 -0.836 54.809 1.00 41.72 278 SER A N 1
ATOM 2181 C CA . SER A 1 278 ? -12.967 -2.164 54.298 1.00 41.72 278 SER A CA 1
ATOM 2182 C C . SER A 1 278 ? -13.973 -2.747 53.295 1.00 41.72 278 SER A C 1
ATOM 2184 O O . SER A 1 278 ? -13.571 -3.451 52.369 1.00 41.72 278 SER A O 1
ATOM 2186 N N . GLY A 1 279 ? -15.254 -2.372 53.394 1.00 44.75 279 GLY A N 1
ATOM 2187 C CA . GLY A 1 279 ? -16.322 -2.806 52.483 1.00 44.75 279 GLY A CA 1
ATOM 2188 C C . GLY A 1 279 ? -16.248 -2.245 51.055 1.00 44.75 279 GLY A C 1
ATOM 2189 O O . GLY A 1 279 ? -16.942 -2.743 50.179 1.00 44.75 279 GLY A O 1
ATOM 2190 N N . PHE A 1 280 ? -15.402 -1.241 50.783 1.00 42.25 280 PHE A N 1
ATOM 2191 C CA . PHE A 1 280 ? -15.159 -0.752 49.413 1.00 42.25 280 PHE A CA 1
ATOM 2192 C C . PHE A 1 280 ? -14.017 -1.489 48.697 1.00 42.25 280 PHE A C 1
ATOM 2194 O O . PHE A 1 280 ? -13.823 -1.289 47.498 1.00 42.25 280 PHE A O 1
ATOM 2201 N N . PHE A 1 281 ? -13.249 -2.315 49.417 1.00 41.16 281 PHE A N 1
ATOM 2202 C CA . PHE A 1 281 ? -12.024 -2.946 48.912 1.00 41.16 281 PHE A CA 1
ATOM 2203 C C . PHE A 1 281 ? -12.076 -4.482 48.897 1.00 41.16 281 PHE A C 1
ATOM 2205 O O . PHE A 1 281 ? -11.061 -5.111 48.605 1.00 41.16 281 PHE A O 1
ATOM 2212 N N . MET A 1 282 ? -13.222 -5.101 49.203 1.00 37.31 282 MET A N 1
ATOM 2213 C CA . MET A 1 282 ? -13.370 -6.561 49.244 1.00 37.31 282 MET A CA 1
ATOM 2214 C C . MET A 1 282 ? -14.496 -7.039 48.315 1.00 37.31 282 MET A C 1
ATOM 2216 O O . MET A 1 282 ? -15.581 -6.470 48.308 1.00 37.31 282 MET A O 1
ATOM 2220 N N . GLU A 1 283 ? -14.239 -8.091 47.528 1.00 35.66 283 GLU A N 1
ATOM 2221 C CA . GLU A 1 283 ? -15.253 -8.756 46.693 1.00 35.66 283 GLU A CA 1
ATOM 2222 C C . GLU A 1 283 ? -16.230 -9.580 47.556 1.00 35.66 283 GLU A C 1
ATOM 2224 O O . GLU A 1 283 ? -15.802 -10.461 48.304 1.00 35.66 283 GLU A O 1
ATOM 2229 N N . GLY A 1 284 ? -17.545 -9.350 47.418 1.00 41.38 284 GLY A N 1
ATOM 2230 C CA . GLY A 1 284 ? -18.589 -10.226 47.971 1.00 41.38 284 GLY A CA 1
ATOM 2231 C C . GLY A 1 284 ? -19.927 -9.543 48.297 1.00 41.38 284 GLY A C 1
ATOM 2232 O O . GLY A 1 284 ? -20.011 -8.326 48.427 1.00 41.38 284 GLY A O 1
ATOM 2233 N N . ILE A 1 285 ? -20.994 -10.343 48.450 1.00 38.31 285 ILE A N 1
ATOM 2234 C CA . ILE A 1 285 ? -22.289 -9.887 48.988 1.00 38.31 285 ILE A CA 1
ATOM 2235 C C . ILE A 1 285 ? -22.120 -9.683 50.494 1.00 38.31 285 ILE A C 1
ATOM 2237 O O . ILE A 1 285 ? -21.997 -10.648 51.251 1.00 38.31 285 ILE A O 1
ATOM 2241 N N . HIS A 1 286 ? -22.124 -8.430 50.937 1.00 45.47 286 HIS A N 1
ATOM 2242 C CA . HIS A 1 286 ? -22.109 -8.119 52.358 1.00 45.47 286 HIS A CA 1
ATOM 2243 C C . HIS A 1 286 ? -23.501 -8.341 52.953 1.00 45.47 286 HIS A C 1
ATOM 2245 O O . HIS A 1 286 ? -24.496 -7.775 52.496 1.00 45.47 286 HIS A O 1
ATOM 2251 N N . THR A 1 287 ? -23.574 -9.153 54.010 1.00 35.88 287 THR A N 1
ATOM 2252 C CA . THR A 1 287 ? -24.712 -9.134 54.932 1.00 35.88 287 THR A CA 1
ATOM 2253 C C . THR A 1 287 ? -24.941 -7.698 55.371 1.00 35.88 287 THR A C 1
ATOM 2255 O O . THR A 1 287 ? -23.990 -7.037 55.792 1.00 35.88 287 THR A O 1
ATOM 2258 N N . GLN A 1 288 ? -26.188 -7.232 55.251 1.00 37.28 288 GLN A N 1
ATOM 2259 C CA . GLN A 1 288 ? -26.622 -5.928 55.742 1.00 37.28 288 GLN A CA 1
ATOM 2260 C C . GLN A 1 288 ? -25.950 -5.654 57.090 1.00 37.28 288 GLN A C 1
ATOM 2262 O O . GLN A 1 288 ? -25.989 -6.506 57.980 1.00 37.28 288 GLN A O 1
ATOM 2267 N N . LEU A 1 289 ? -25.319 -4.487 57.228 1.00 38.53 289 LEU A N 1
ATOM 2268 C CA . LEU A 1 289 ? -24.872 -3.963 58.515 1.00 38.53 289 LEU A CA 1
ATOM 2269 C C . LEU A 1 289 ? -26.114 -3.743 59.396 1.00 38.53 289 LEU A C 1
ATOM 2271 O O . LEU A 1 289 ? -26.626 -2.636 59.540 1.00 38.53 289 LEU A O 1
ATOM 2275 N N . THR A 1 290 ? -26.643 -4.822 59.969 1.00 41.25 290 THR A N 1
ATOM 2276 C CA . THR A 1 290 ? -27.599 -4.779 61.068 1.00 41.25 290 THR A CA 1
ATOM 2277 C C . THR A 1 290 ? -26.819 -4.459 62.325 1.00 41.25 290 THR A C 1
ATOM 2279 O O . THR A 1 290 ? -26.142 -5.318 62.883 1.00 41.25 290 THR A O 1
ATOM 2282 N N . GLY A 1 291 ? -26.917 -3.212 62.771 1.00 32.44 291 GLY A N 1
ATOM 2283 C CA . GLY A 1 291 ? -26.390 -2.825 64.070 1.00 32.44 291 GLY A CA 1
ATOM 2284 C C . GLY A 1 291 ? -26.063 -1.348 64.160 1.00 32.44 291 GLY A C 1
ATOM 2285 O O . GLY A 1 291 ? -24.945 -0.941 63.889 1.00 32.44 291 GLY A O 1
ATOM 2286 N N . SER A 1 292 ? -27.042 -0.563 64.601 1.00 34.69 292 SER A N 1
ATOM 2287 C CA . SER A 1 292 ? -26.827 0.632 65.426 1.00 34.69 292 SER A CA 1
ATOM 2288 C C . SER A 1 292 ? -25.940 1.775 64.900 1.00 34.69 292 SER A C 1
ATOM 2290 O O . SER A 1 292 ? -25.551 2.616 65.699 1.00 34.69 292 SER A O 1
ATOM 2292 N N . VAL A 1 293 ? -25.653 1.875 63.597 1.00 36.47 293 VAL A N 1
ATOM 2293 C CA . VAL A 1 293 ? -25.061 3.104 63.012 1.00 36.47 293 VAL A CA 1
ATOM 2294 C C . VAL A 1 293 ? -26.126 3.978 62.332 1.00 36.47 293 VAL A C 1
ATOM 2296 O O . VAL A 1 293 ? -25.965 5.188 62.229 1.00 36.47 293 VAL A O 1
ATOM 2299 N N . TYR A 1 294 ? -27.273 3.398 61.954 1.00 37.00 294 TYR A N 1
ATOM 2300 C CA . TYR A 1 294 ? -28.393 4.138 61.349 1.00 37.00 294 TYR A CA 1
ATOM 2301 C C . TYR A 1 294 ? -29.438 4.655 62.353 1.00 37.00 294 TYR A C 1
ATOM 2303 O O . TYR A 1 294 ? -30.266 5.481 61.985 1.00 37.00 294 TYR A O 1
ATOM 2311 N N . ASN A 1 295 ? -29.404 4.212 63.616 1.00 33.50 295 ASN A N 1
ATOM 2312 C CA . ASN A 1 295 ? -30.442 4.539 64.609 1.00 33.50 295 ASN A CA 1
ATOM 2313 C C . ASN A 1 295 ? -30.104 5.707 65.551 1.00 33.50 295 ASN A C 1
ATOM 2315 O O . ASN A 1 295 ? -30.908 6.018 66.424 1.00 33.50 295 ASN A O 1
ATOM 2319 N N . GLU A 1 296 ? -28.977 6.395 65.353 1.00 36.00 296 GLU A N 1
ATOM 2320 C CA . GLU A 1 296 ? -28.703 7.690 66.001 1.00 36.00 296 GLU A CA 1
ATOM 2321 C C . GLU A 1 296 ? -28.678 8.853 64.999 1.00 36.00 296 GLU A C 1
ATOM 2323 O O . GLU A 1 296 ? -28.141 9.921 65.281 1.00 36.00 296 GLU A O 1
ATOM 2328 N N . VAL A 1 297 ? -29.312 8.699 63.831 1.00 37.84 297 VAL A N 1
ATOM 2329 C CA . VAL A 1 297 ? -29.635 9.857 62.986 1.00 37.84 297 VAL A CA 1
ATOM 2330 C C . VAL A 1 297 ? -30.906 10.499 63.536 1.00 37.84 297 VAL A C 1
ATOM 2332 O O . VAL A 1 297 ? -31.998 10.385 62.983 1.00 37.84 297 VAL A O 1
ATOM 2335 N N . GLY A 1 298 ? -30.759 11.174 64.676 1.00 33.62 298 GLY A N 1
ATOM 2336 C CA . GLY A 1 298 ? -31.644 12.282 64.995 1.00 33.62 298 GLY A CA 1
ATOM 2337 C C . GLY A 1 298 ? -31.565 13.284 63.845 1.00 33.62 298 GLY A C 1
ATOM 2338 O O . GLY A 1 298 ? -30.480 13.627 63.380 1.00 33.62 298 GLY A O 1
ATOM 2339 N N . THR A 1 299 ? -32.717 13.723 63.351 1.00 36.19 299 THR A N 1
ATOM 2340 C CA . THR A 1 299 ? -32.816 14.810 62.379 1.00 36.19 299 THR A CA 1
ATOM 2341 C C . THR A 1 299 ? -32.175 16.067 62.970 1.00 36.19 299 THR A C 1
ATOM 2343 O O . THR A 1 299 ? -32.793 16.750 63.787 1.00 36.19 299 THR A O 1
ATOM 2346 N N . GLN A 1 300 ? -30.944 16.379 62.575 1.00 34.69 300 GLN A N 1
ATOM 2347 C CA . GLN A 1 300 ? -30.372 17.709 62.741 1.00 34.69 300 GLN A CA 1
ATOM 2348 C C . GLN A 1 300 ? -29.895 18.211 61.384 1.00 34.69 300 GLN A C 1
ATOM 2350 O O . GLN A 1 300 ? -28.889 17.760 60.841 1.00 34.69 300 GLN A O 1
ATOM 2355 N N . GLU A 1 301 ? -30.663 19.151 60.836 1.00 37.59 301 GLU A N 1
ATOM 2356 C CA . GLU A 1 301 ? -30.142 20.120 59.883 1.00 37.59 301 GLU A CA 1
ATOM 2357 C C . GLU A 1 301 ? -29.158 21.021 60.638 1.00 37.59 301 GLU A C 1
ATOM 2359 O O . GLU A 1 301 ? -29.529 21.645 61.633 1.00 37.59 301 GLU A O 1
ATOM 2364 N N . GLU A 1 302 ? -27.910 21.097 60.184 1.00 37.00 302 GLU A N 1
ATOM 2365 C CA . GLU A 1 302 ? -26.957 22.087 60.682 1.00 37.00 302 GLU A CA 1
ATOM 2366 C C . GLU A 1 302 ? -26.258 22.750 59.493 1.00 37.00 302 GLU A C 1
ATOM 2368 O O . GLU A 1 302 ? -25.651 22.083 58.652 1.00 37.00 302 GLU A O 1
ATOM 2373 N N . TYR A 1 303 ? -26.410 24.074 59.405 1.00 34.66 303 TYR A N 1
ATOM 2374 C CA . TYR A 1 303 ? -25.704 24.928 58.455 1.00 34.66 303 TYR A CA 1
ATOM 2375 C C . TYR A 1 303 ? -24.237 25.105 58.865 1.00 34.66 303 TYR A C 1
ATOM 2377 O O . TYR A 1 303 ? -23.898 25.038 60.043 1.00 34.66 303 TYR A O 1
ATOM 2385 N N . ASP A 1 304 ? -23.404 25.362 57.854 1.00 39.12 304 ASP A N 1
ATOM 2386 C CA . ASP A 1 304 ? -21.951 25.561 57.876 1.00 39.12 304 ASP A CA 1
ATOM 2387 C C . ASP A 1 304 ? -21.364 26.089 59.201 1.00 39.12 304 ASP A C 1
ATOM 2389 O O . ASP A 1 304 ? -21.387 27.285 59.497 1.00 39.12 304 ASP A O 1
ATOM 2393 N N . THR A 1 305 ? -20.763 25.171 59.959 1.00 40.12 305 THR A N 1
ATOM 2394 C CA . THR A 1 305 ? -19.760 25.463 60.988 1.00 40.12 305 THR A CA 1
ATOM 2395 C C . THR A 1 305 ? -18.413 24.835 60.607 1.00 40.12 305 THR A C 1
ATOM 2397 O O . THR A 1 305 ? -17.782 24.100 61.358 1.00 40.12 305 THR A O 1
ATOM 2400 N N . GLY A 1 306 ? -17.924 25.152 59.406 1.00 41.28 306 GLY A N 1
ATOM 2401 C CA . GLY A 1 306 ? -16.520 25.518 59.235 1.00 41.28 306 GLY A CA 1
ATOM 2402 C C . GLY A 1 306 ? -15.457 24.420 59.215 1.00 41.28 306 GLY A C 1
ATOM 2403 O O . GLY A 1 306 ? -14.316 24.743 59.534 1.00 41.28 306 GLY A O 1
ATOM 2404 N N . SER A 1 307 ? -15.748 23.161 58.850 1.00 41.06 307 SER A N 1
ATOM 2405 C CA . SER A 1 307 ? -14.699 22.213 58.365 1.00 41.06 307 SER A CA 1
ATOM 2406 C C . SER A 1 307 ? -15.156 20.802 57.956 1.00 41.06 307 SER A C 1
ATOM 2408 O O . SER A 1 307 ? -14.308 19.987 57.592 1.00 41.06 307 SER A O 1
ATOM 2410 N N . VAL A 1 308 ? -16.453 20.471 57.955 1.00 47.50 308 VAL A N 1
ATOM 2411 C CA . VAL A 1 308 ? -16.909 19.103 57.638 1.00 47.50 308 VAL A CA 1
ATOM 2412 C C . VAL A 1 308 ? -17.927 19.121 56.499 1.00 47.50 308 VAL A C 1
ATOM 2414 O O . VAL A 1 308 ? -19.048 19.591 56.669 1.00 47.50 308 VAL A O 1
ATOM 2417 N N . TYR A 1 309 ? -17.552 18.579 55.334 1.00 46.22 309 TYR A N 1
ATOM 2418 C CA . TYR A 1 309 ? -18.490 18.304 54.240 1.00 46.22 309 TYR A CA 1
ATOM 2419 C C . TYR A 1 309 ? -19.419 17.164 54.676 1.00 46.22 309 TYR A C 1
ATOM 2421 O O . TYR A 1 309 ? -19.061 15.989 54.599 1.00 46.22 309 TYR A O 1
ATOM 2429 N N . ARG A 1 310 ? -20.604 17.509 55.187 1.00 51.00 310 ARG A N 1
ATOM 2430 C CA . ARG A 1 310 ? -21.652 16.537 55.508 1.00 51.00 310 ARG A CA 1
ATOM 2431 C C . ARG A 1 310 ? -22.553 16.356 54.281 1.00 51.00 310 ARG A C 1
ATOM 2433 O O . ARG A 1 310 ? -22.990 17.349 53.700 1.00 51.00 310 ARG A O 1
ATOM 2440 N N . PRO A 1 311 ? -22.808 15.124 53.832 1.00 54.41 311 PRO A N 1
ATOM 2441 C CA . PRO A 1 311 ? -23.758 14.868 52.761 1.00 54.41 311 PRO A CA 1
ATOM 2442 C C . PRO A 1 311 ? -25.183 15.138 53.226 1.00 54.41 311 PRO A C 1
ATOM 2444 O O . PRO A 1 311 ? -25.473 15.176 54.423 1.00 54.41 311 PRO A O 1
ATOM 2447 N N . SER A 1 312 ? -26.078 15.325 52.259 1.00 55.53 312 SER A N 1
ATOM 2448 C CA . SER A 1 312 ? -27.489 15.525 52.563 1.00 55.53 312 SER A CA 1
ATOM 2449 C C . SER A 1 312 ? -28.066 14.247 53.174 1.00 55.53 312 SER A C 1
ATOM 2451 O O . SER A 1 312 ? -28.035 13.190 52.548 1.00 55.53 312 SER A O 1
ATOM 2453 N N . GLY A 1 313 ? -28.586 14.340 54.400 1.00 59.12 313 GLY A N 1
ATOM 2454 C CA . GLY A 1 313 ? -29.226 13.218 55.097 1.00 59.12 313 GLY A CA 1
ATOM 2455 C C . GLY A 1 313 ? -30.634 12.894 54.587 1.00 59.12 313 GLY A C 1
ATOM 2456 O O . GLY A 1 313 ? -31.279 11.994 55.118 1.00 59.12 313 GLY A O 1
ATOM 2457 N N . VAL A 1 314 ? -31.130 13.635 53.589 1.00 67.31 314 VAL A N 1
ATOM 2458 C CA . VAL A 1 314 ? -32.496 13.523 53.072 1.00 67.31 314 VAL A CA 1
ATOM 2459 C C . VAL A 1 314 ? -32.474 13.493 51.545 1.00 67.31 314 VAL A C 1
ATOM 2461 O O . VAL A 1 314 ? -31.806 14.296 50.892 1.00 67.31 314 VAL A O 1
ATOM 2464 N N . TYR A 1 315 ? -33.247 12.582 50.963 1.00 75.69 315 TYR A N 1
ATOM 2465 C CA . TYR A 1 315 ? -33.496 12.532 49.527 1.00 75.69 315 TYR A CA 1
ATOM 2466 C C . TYR A 1 315 ? -34.771 13.304 49.165 1.00 75.69 315 TYR A C 1
ATOM 2468 O O . TYR A 1 315 ? -35.719 13.373 49.944 1.00 75.69 315 TYR A O 1
ATOM 2476 N N . SER A 1 316 ? -34.811 13.885 47.968 1.00 79.50 316 SER A N 1
ATOM 2477 C CA . SER A 1 316 ? -35.987 14.609 47.479 1.00 79.50 316 SER A CA 1
ATOM 2478 C C . SER A 1 316 ? -37.178 13.664 47.280 1.00 79.50 316 SER A C 1
ATOM 2480 O O . SER A 1 316 ? -37.010 12.537 46.824 1.00 79.50 316 SER A O 1
ATOM 2482 N N . ASN A 1 317 ? -38.406 14.137 47.520 1.00 80.81 317 ASN A N 1
ATOM 2483 C CA . ASN A 1 317 ? -39.613 13.290 47.471 1.00 80.81 317 ASN A CA 1
ATOM 2484 C C . ASN A 1 317 ? -39.844 12.542 46.143 1.00 80.81 317 ASN A C 1
ATOM 2486 O O . ASN A 1 317 ? -40.513 11.512 46.121 1.00 80.81 317 ASN A O 1
ATOM 2490 N N . PHE A 1 318 ? -39.304 13.041 45.030 1.00 80.69 318 PHE A N 1
ATOM 2491 C CA . PHE A 1 318 ? -39.444 12.390 43.726 1.00 80.69 318 PHE A CA 1
ATOM 2492 C C . PHE A 1 318 ? -38.565 11.135 43.562 1.00 80.69 318 PHE A C 1
ATOM 2494 O O . PHE A 1 318 ? -38.798 10.370 42.633 1.00 80.69 318 PHE A O 1
ATOM 2501 N N . VAL A 1 319 ? -37.579 10.906 44.443 1.00 78.00 319 VAL A N 1
ATOM 2502 C CA . VAL A 1 319 ? -36.751 9.682 44.451 1.00 78.00 319 VAL A CA 1
ATOM 2503 C C . VAL A 1 319 ? -37.060 8.743 45.625 1.00 78.00 319 VAL A C 1
ATOM 2505 O O . VAL A 1 319 ? -36.460 7.680 45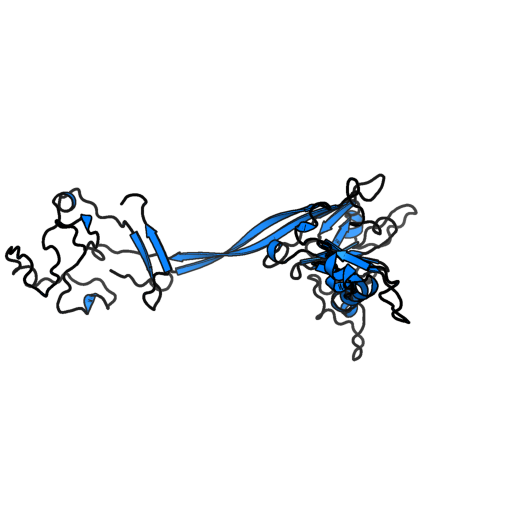.726 1.00 78.00 319 VAL A O 1
ATOM 2508 N N . THR A 1 320 ? -37.977 9.116 46.527 1.00 77.88 320 THR A N 1
ATOM 2509 C CA . THR A 1 320 ? -38.308 8.329 47.734 1.00 77.88 320 THR A CA 1
ATOM 2510 C C . THR A 1 320 ? -39.658 7.613 47.661 1.00 77.88 320 THR A C 1
ATOM 2512 O O . THR A 1 320 ? -39.992 6.841 48.559 1.00 77.88 320 THR A O 1
ATOM 2515 N N . HIS A 1 321 ? -40.455 7.844 46.615 1.00 77.75 321 HIS A N 1
ATOM 2516 C CA . HIS A 1 321 ? -41.760 7.200 46.465 1.00 77.75 321 HIS A CA 1
ATOM 2517 C C . HIS A 1 321 ? -41.644 5.761 45.935 1.00 77.75 321 HIS A C 1
ATOM 2519 O O . HIS A 1 321 ? -40.734 5.429 45.181 1.00 77.75 321 HIS A O 1
ATOM 2525 N N . SER A 1 322 ? -42.633 4.914 46.230 1.00 78.50 322 SER A N 1
ATOM 2526 C CA . SER A 1 322 ? -42.623 3.481 45.876 1.00 78.50 322 SER A CA 1
ATOM 2527 C C . SER A 1 322 ? -42.539 3.173 44.376 1.00 78.50 322 SER A C 1
ATOM 2529 O O . SER A 1 322 ? -42.089 2.098 44.004 1.00 78.50 322 SER A O 1
ATOM 2531 N N . ALA A 1 323 ? -42.961 4.098 43.510 1.00 80.38 323 ALA A N 1
ATOM 2532 C CA . ALA A 1 323 ? -42.853 3.946 42.057 1.00 80.38 323 ALA A CA 1
ATOM 2533 C C . ALA A 1 323 ? -41.477 4.346 41.477 1.00 80.38 323 ALA A C 1
ATOM 2535 O O . ALA A 1 323 ? -41.322 4.382 40.258 1.00 80.38 323 ALA A O 1
ATOM 2536 N N . PHE A 1 324 ? -40.504 4.730 42.312 1.00 79.12 324 PHE A N 1
ATOM 2537 C CA . PHE A 1 324 ? -39.197 5.175 41.836 1.00 79.12 324 PHE A CA 1
ATOM 2538 C C . PHE A 1 324 ? -38.320 3.961 41.536 1.00 79.12 324 PHE A C 1
ATOM 2540 O O . PHE A 1 324 ? -38.006 3.179 42.430 1.00 79.12 324 PHE A O 1
ATOM 2547 N N . ASN A 1 325 ? -37.911 3.829 40.276 1.00 76.44 325 ASN A N 1
ATOM 2548 C CA . ASN A 1 325 ? -37.007 2.777 39.830 1.00 76.44 325 ASN A CA 1
ATOM 2549 C C . ASN A 1 325 ? -35.640 3.404 39.532 1.00 76.44 325 ASN A C 1
ATOM 2551 O O . ASN A 1 325 ? -35.545 4.185 38.580 1.00 76.44 325 ASN A O 1
ATOM 2555 N N . PRO A 1 326 ? -34.588 3.108 40.313 1.00 73.56 326 PRO A N 1
ATOM 2556 C CA . PRO A 1 326 ? -33.258 3.618 40.023 1.00 73.56 326 PRO A CA 1
ATOM 2557 C C . PRO A 1 326 ? -32.739 3.019 38.712 1.00 73.56 326 PRO A C 1
ATOM 2559 O O . PRO A 1 326 ? -32.917 1.834 38.434 1.00 73.56 326 PRO A O 1
ATOM 2562 N N . TYR A 1 327 ? -32.074 3.842 37.908 1.00 76.38 327 TYR A N 1
ATOM 2563 C CA . TYR A 1 327 ? -31.396 3.418 36.688 1.00 76.38 327 TYR A CA 1
ATOM 2564 C C . TYR A 1 327 ? -30.025 4.075 36.585 1.00 76.38 327 TYR A C 1
ATOM 2566 O O . TYR A 1 327 ? -29.753 5.128 37.166 1.00 76.38 327 TYR A O 1
ATOM 2574 N N . ILE A 1 328 ? -29.148 3.435 35.822 1.00 78.12 328 ILE A N 1
ATOM 2575 C CA . ILE A 1 328 ? -27.792 3.916 35.587 1.00 78.12 328 ILE A CA 1
ATOM 2576 C C . ILE A 1 328 ? -27.850 5.017 34.532 1.00 78.12 328 ILE A C 1
ATOM 2578 O O . ILE A 1 328 ? -28.318 4.811 33.414 1.00 78.12 328 ILE A O 1
ATOM 2582 N N . THR A 1 329 ? -27.378 6.205 34.896 1.00 79.31 329 THR A N 1
ATOM 2583 C CA . THR A 1 329 ? -27.429 7.401 34.040 1.00 79.31 329 THR A CA 1
ATOM 2584 C C . THR A 1 329 ? -26.117 7.667 33.312 1.00 79.31 329 THR A C 1
ATOM 2586 O O . THR A 1 329 ? -26.113 8.253 32.226 1.00 79.31 329 THR A O 1
ATOM 2589 N N . SER A 1 330 ? -24.998 7.282 33.930 1.00 84.19 330 SER A N 1
ATOM 2590 C CA . SER A 1 330 ? -23.638 7.455 33.421 1.00 84.19 330 SER A CA 1
ATOM 2591 C C . SER A 1 330 ? -22.752 6.305 33.897 1.00 84.19 330 SER A C 1
ATOM 2593 O O . SER A 1 330 ? -22.859 5.887 35.047 1.00 84.19 330 SER A O 1
ATOM 2595 N N . ILE A 1 331 ? -21.862 5.829 33.030 1.00 85.50 331 ILE A N 1
ATOM 2596 C CA . ILE A 1 331 ? -20.848 4.814 33.336 1.00 85.50 331 ILE A CA 1
ATOM 2597 C C . ILE A 1 331 ? -19.495 5.377 32.910 1.00 85.50 331 ILE A C 1
ATOM 2599 O O . ILE A 1 331 ? -19.364 5.883 31.796 1.00 85.50 331 ILE A O 1
ATOM 2603 N N . GLY A 1 332 ? -18.502 5.299 33.793 1.00 88.31 332 GLY A N 1
ATOM 2604 C CA . GLY A 1 332 ? -17.109 5.612 33.482 1.00 88.31 332 GLY A CA 1
ATOM 2605 C C . GLY A 1 332 ? -16.267 4.340 33.492 1.00 88.31 332 GLY A C 1
ATOM 2606 O O . GLY A 1 332 ? -16.376 3.545 34.424 1.00 88.31 332 GLY A O 1
ATOM 2607 N N . LEU A 1 333 ? -15.442 4.156 32.464 1.00 88.06 333 LEU A N 1
ATOM 2608 C CA . LEU A 1 333 ? -14.400 3.135 32.424 1.00 88.06 333 LEU A CA 1
ATOM 2609 C C . LEU A 1 333 ? -13.096 3.766 32.905 1.00 88.06 333 LEU A C 1
ATOM 2611 O O . LEU A 1 333 ? -12.693 4.798 32.370 1.00 88.06 333 LEU A O 1
ATOM 2615 N N . TYR A 1 334 ? -12.447 3.146 33.884 1.00 86.88 334 TYR A N 1
ATOM 2616 C CA . TYR A 1 334 ? -11.210 3.640 34.484 1.00 86.88 334 TYR A CA 1
ATOM 2617 C C . TYR A 1 334 ? -10.098 2.604 34.335 1.00 86.88 334 TYR A C 1
ATOM 2619 O O . TYR A 1 334 ? -10.383 1.406 34.327 1.00 86.88 334 TYR A O 1
ATOM 2627 N N . ASP A 1 335 ? -8.857 3.066 34.206 1.00 84.56 335 ASP A N 1
ATOM 2628 C CA . ASP A 1 335 ? -7.677 2.202 34.239 1.00 84.56 335 ASP A CA 1
ATOM 2629 C C . ASP A 1 335 ? -7.241 1.875 35.683 1.00 84.56 335 ASP A C 1
ATOM 2631 O O . ASP A 1 335 ? -7.820 2.360 36.662 1.00 84.56 335 ASP A O 1
ATOM 2635 N N . ASP A 1 336 ? -6.182 1.074 35.823 1.00 82.50 336 ASP A N 1
ATOM 2636 C CA . ASP A 1 336 ? -5.623 0.691 37.127 1.00 82.50 336 ASP A CA 1
ATOM 2637 C C . ASP A 1 336 ? -5.055 1.890 37.917 1.00 82.50 336 ASP A C 1
ATOM 2639 O O . ASP A 1 336 ? -4.963 1.848 39.147 1.00 82.50 336 ASP A O 1
ATOM 2643 N N . ASN A 1 337 ? -4.719 2.989 37.230 1.00 85.19 337 ASN A N 1
ATOM 2644 C CA . ASN A 1 337 ? -4.263 4.245 37.827 1.00 85.19 337 ASN A CA 1
ATOM 2645 C C . ASN A 1 337 ? -5.422 5.185 38.199 1.00 85.19 337 ASN A C 1
ATOM 2647 O O . ASN A 1 337 ? -5.179 6.271 38.732 1.00 85.19 337 ASN A O 1
ATOM 2651 N N . LYS A 1 338 ? -6.676 4.756 37.994 1.00 79.81 338 LYS A N 1
ATOM 2652 C CA . LYS A 1 338 ? -7.908 5.530 38.222 1.00 79.81 338 LYS A CA 1
ATOM 2653 C C . LYS A 1 338 ? -8.070 6.710 37.258 1.00 79.81 338 LYS A C 1
ATOM 2655 O O . LYS A 1 338 ? -8.785 7.667 37.563 1.00 79.81 338 LYS A O 1
ATOM 2660 N N . GLU A 1 339 ? -7.453 6.636 36.088 1.00 83.50 339 GLU A N 1
ATOM 2661 C CA . GLU A 1 339 ? -7.644 7.570 34.986 1.00 83.50 339 GLU A CA 1
ATOM 2662 C C . GLU A 1 339 ? -8.887 7.176 34.179 1.00 83.50 339 GLU A C 1
ATOM 2664 O O . GLU A 1 339 ? -9.112 6.005 33.874 1.00 83.50 339 GLU A O 1
ATOM 2669 N N . LEU A 1 340 ? -9.732 8.155 33.846 1.00 86.38 340 LEU A N 1
ATOM 2670 C CA . LEU A 1 340 ? -10.944 7.922 33.059 1.00 86.38 340 LEU A CA 1
ATOM 2671 C C . LEU A 1 340 ? -10.572 7.657 31.591 1.00 86.38 340 LEU A C 1
ATOM 2673 O O . LEU A 1 340 ? -10.088 8.554 30.905 1.00 86.38 340 LEU A O 1
ATOM 2677 N N . LEU A 1 341 ? -10.864 6.454 31.101 1.00 88.62 341 LEU A N 1
ATOM 2678 C CA . LEU A 1 341 ? -10.617 6.028 29.721 1.00 88.62 341 LEU A CA 1
ATOM 2679 C C . LEU A 1 341 ? -11.792 6.338 28.789 1.00 88.62 341 LEU A C 1
ATOM 2681 O O . LEU A 1 341 ? -11.599 6.748 27.646 1.00 88.62 341 LEU A O 1
ATOM 2685 N N . ALA A 1 342 ? -13.020 6.126 29.265 1.00 88.00 342 ALA A N 1
ATOM 2686 C CA . ALA A 1 342 ? -14.234 6.338 28.482 1.00 88.00 342 ALA A CA 1
ATOM 2687 C C . ALA A 1 342 ? -15.423 6.678 29.382 1.00 88.00 342 ALA A C 1
ATOM 2689 O O . ALA A 1 342 ? -15.491 6.243 30.530 1.00 88.00 342 ALA A O 1
ATOM 2690 N N . VAL A 1 343 ? -16.391 7.424 28.846 1.00 90.06 343 VAL A N 1
ATOM 2691 C CA . VAL A 1 343 ? -17.656 7.723 29.523 1.00 90.06 343 VAL A CA 1
ATOM 2692 C C . VAL A 1 343 ? -18.829 7.438 28.595 1.00 90.06 343 VAL A C 1
ATOM 2694 O O . VAL A 1 343 ? -18.861 7.893 27.453 1.00 90.06 343 VAL A O 1
ATOM 2697 N N . ALA A 1 344 ? -19.812 6.706 29.103 1.00 85.25 344 ALA A N 1
ATOM 2698 C CA . ALA A 1 344 ? -21.111 6.526 28.476 1.00 85.25 344 ALA A CA 1
ATOM 2699 C C . ALA A 1 344 ? -22.155 7.273 29.306 1.00 85.25 344 ALA A C 1
ATOM 2701 O O . ALA A 1 344 ? -22.194 7.138 30.529 1.00 85.25 344 ALA A O 1
ATOM 2702 N N . LYS A 1 345 ? -22.995 8.083 28.660 1.00 86.25 345 LYS A N 1
ATOM 2703 C CA . LYS A 1 345 ? -24.007 8.898 29.338 1.00 86.25 345 LYS A CA 1
ATOM 2704 C C . LYS A 1 345 ? -25.271 9.000 28.498 1.00 86.25 345 LYS A C 1
ATOM 2706 O O . LYS A 1 345 ? -25.200 9.172 27.283 1.00 86.25 345 LYS A O 1
ATOM 2711 N N . LEU A 1 346 ? -26.427 8.937 29.152 1.00 80.19 346 LEU A N 1
ATOM 2712 C CA . LEU A 1 346 ? -27.711 9.184 28.498 1.00 80.19 346 LEU A CA 1
ATOM 2713 C C . LEU A 1 346 ? -27.877 10.679 28.182 1.00 80.19 346 LEU A C 1
ATOM 2715 O O . LEU A 1 346 ? -27.481 11.538 28.967 1.00 80.19 346 LEU A O 1
ATOM 2719 N N . ALA A 1 347 ? -28.484 11.003 27.036 1.00 72.75 347 ALA A N 1
ATOM 2720 C CA . ALA A 1 347 ? -28.595 12.383 26.549 1.00 72.75 347 ALA A CA 1
ATOM 2721 C C . ALA A 1 347 ? -29.385 13.319 27.493 1.00 72.75 347 ALA A C 1
ATOM 2723 O O . ALA A 1 347 ? -29.159 14.530 27.477 1.00 72.75 347 ALA A O 1
ATOM 2724 N N . ARG A 1 348 ? -30.295 12.771 28.316 1.00 61.47 348 ARG A N 1
ATOM 2725 C CA . ARG A 1 348 ? -31.070 13.472 29.358 1.00 61.47 348 ARG A CA 1
ATOM 2726 C C . ARG A 1 348 ? -31.426 12.497 30.494 1.00 61.47 348 ARG A C 1
ATOM 2728 O O . ARG A 1 348 ? -32.459 11.841 30.391 1.00 61.47 348 ARG A O 1
ATOM 2735 N N . PRO A 1 349 ? -30.550 12.338 31.496 1.00 54.44 349 PRO A N 1
ATOM 2736 C CA . PRO A 1 349 ? -30.774 11.429 32.612 1.00 54.44 349 PRO A CA 1
ATOM 2737 C C . PRO A 1 349 ? -31.791 11.943 33.627 1.00 54.44 349 PRO A C 1
ATOM 2739 O O . PRO A 1 349 ? -31.927 13.182 33.768 1.00 54.44 349 PRO A O 1
#

Sequence (349 aa):
MFKPIGSGNATITPFKVFKQYEFTDADSGSGVFILEGTSGSYFNYSTASAQSKSLGTFNELSRSLGKDKDTWFSIGTFYNLPVYNSINHLYYKFEQQNNPKGLSPQPQFSFNQDPWPRDSSGSFLNRIHNSLRVINIPRKFFGEEIKPGTVQLIDNSLTDETLTLVDDERGHLYDSVYSSSFARRSSSLSGSNVVVGDSVGNVFYDQGFIVITDTGSKYGNVAKLEGTDGYELEFQGTKTIREYEFLCNIQEYEYNGTDNISATPGRSGSQLLGSDLSGFFMEGIHTQLTGSVYNEVGTQEEYDTGSVYRPSGVYSNFVTHSAFNPYITSIGLYDDNKELLAVAKLARP

pLDDT: mean 75.76, std 16.71, range [32.44, 95.88]

Organism: NCBI:txid408172

Radius of gyration: 34.89 Å; chains: 1; bounding box: 72×55×102 Å